Protein AF-A0A397EKP1-F1 (afdb_monomer_lite)

InterPro domains:
  IPR003864 CSC1/OSCA1-like, 7TM region [PF02714] (8-104)
  IPR045122 Calcium permeable stress-gated cation channel 1-like [PTHR13018] (11-151)

Structure (mmCIF, N/CA/C/O backbone):
data_AF-A0A397EKP1-F1
#
_entry.id   AF-A0A397EKP1-F1
#
loop_
_atom_site.group_PDB
_atom_site.id
_atom_site.type_symbol
_atom_site.label_atom_id
_atom_site.label_alt_id
_atom_site.label_comp_id
_atom_site.label_asym_id
_atom_site.label_entity_id
_atom_site.label_seq_id
_atom_site.pdbx_PDB_ins_code
_atom_site.Cartn_x
_atom_site.Cartn_y
_atom_site.Cartn_z
_atom_site.occupancy
_atom_site.B_iso_or_equiv
_atom_site.auth_seq_id
_atom_site.auth_comp_id
_atom_site.auth_asym_id
_atom_site.auth_atom_id
_atom_site.pdbx_PDB_model_num
ATOM 1 N N . MET A 1 1 ? 12.663 14.439 -19.916 1.00 59.72 1 MET A N 1
ATOM 2 C CA . MET A 1 1 ? 12.665 13.470 -21.036 1.00 59.72 1 MET A CA 1
ATOM 3 C C . MET A 1 1 ? 13.196 14.115 -22.313 1.00 59.72 1 MET A C 1
ATOM 5 O O . MET A 1 1 ? 14.220 13.660 -22.798 1.00 59.72 1 MET A O 1
ATOM 9 N N . TRP A 1 2 ? 12.625 15.241 -22.760 1.00 68.38 2 TRP A N 1
ATOM 10 C CA . TRP A 1 2 ? 13.075 16.014 -23.934 1.00 68.38 2 TRP A CA 1
ATOM 11 C C . TRP A 1 2 ? 14.585 16.297 -24.005 1.00 68.38 2 TRP A C 1
ATOM 13 O O . TRP A 1 2 ? 15.193 16.055 -25.036 1.00 68.38 2 TRP A O 1
ATOM 23 N N . TRP A 1 3 ? 15.213 16.677 -22.888 1.00 77.50 3 TRP A N 1
ATOM 24 C CA . TRP A 1 3 ? 16.662 16.924 -22.817 1.00 77.50 3 TRP A CA 1
ATOM 25 C C . TRP A 1 3 ? 17.554 15.718 -23.172 1.00 77.50 3 TRP A C 1
ATOM 27 O O . TRP A 1 3 ? 18.652 15.894 -23.693 1.00 77.50 3 TRP A O 1
ATOM 37 N N . LYS A 1 4 ? 17.112 14.488 -22.870 1.00 77.88 4 LYS A N 1
ATOM 38 C CA . LYS A 1 4 ? 17.871 13.272 -23.210 1.00 77.88 4 LYS A CA 1
ATOM 39 C C . LYS A 1 4 ? 17.730 12.934 -24.692 1.00 77.88 4 LYS A C 1
ATOM 41 O O . LYS A 1 4 ? 18.713 12.573 -25.321 1.00 77.88 4 LYS A O 1
ATOM 46 N N . VAL A 1 5 ? 16.529 13.117 -25.241 1.00 77.25 5 VAL A N 1
ATOM 47 C CA . VAL A 1 5 ? 16.224 12.852 -26.654 1.00 77.25 5 VAL A CA 1
ATOM 48 C C . VAL A 1 5 ? 17.000 13.798 -27.568 1.00 77.25 5 VAL A C 1
ATOM 50 O O . VAL A 1 5 ? 17.584 13.357 -28.546 1.00 77.25 5 VAL A O 1
ATOM 53 N N . THR A 1 6 ? 17.092 15.083 -27.218 1.00 82.25 6 THR A N 1
ATOM 54 C CA . THR A 1 6 ? 17.836 16.077 -28.014 1.00 82.25 6 THR A CA 1
ATOM 55 C C . THR A 1 6 ? 19.351 15.875 -28.001 1.00 82.25 6 THR A C 1
ATOM 57 O O . THR A 1 6 ? 20.048 16.474 -28.811 1.00 82.25 6 THR A O 1
ATOM 60 N N . ARG A 1 7 ? 19.876 15.084 -27.059 1.00 84.81 7 ARG A N 1
ATOM 61 C CA . ARG A 1 7 ? 21.312 14.808 -26.910 1.00 84.81 7 ARG A CA 1
ATOM 62 C C . ARG A 1 7 ? 21.726 13.434 -27.434 1.00 84.81 7 ARG A C 1
ATOM 64 O O . ARG A 1 7 ? 22.921 13.155 -27.441 1.00 84.81 7 ARG A O 1
ATOM 71 N N . ALA A 1 8 ? 20.774 12.596 -27.835 1.00 80.31 8 ALA A N 1
ATOM 72 C CA . ALA A 1 8 ? 21.062 11.286 -28.396 1.00 80.31 8 ALA A CA 1
ATOM 73 C C . ALA A 1 8 ? 21.603 11.450 -29.822 1.00 80.31 8 ALA A C 1
ATOM 75 O O . ALA A 1 8 ? 20.915 11.983 -30.690 1.00 80.31 8 ALA A O 1
ATOM 76 N N . MET A 1 9 ? 22.841 11.010 -30.049 1.00 77.12 9 MET A N 1
ATOM 77 C CA . MET A 1 9 ? 23.501 11.065 -31.360 1.00 77.12 9 MET A CA 1
ATOM 78 C C . MET A 1 9 ? 23.456 9.702 -32.055 1.00 77.12 9 MET A C 1
ATOM 80 O O . MET A 1 9 ? 23.475 9.622 -33.281 1.00 77.12 9 MET A O 1
ATOM 84 N N . THR A 1 10 ? 23.386 8.620 -31.274 1.00 85.88 10 THR A N 1
ATOM 85 C CA . THR A 1 10 ? 23.331 7.248 -31.786 1.00 85.88 10 THR A CA 1
ATOM 86 C C . THR A 1 10 ? 21.921 6.653 -31.679 1.00 85.88 10 THR A C 1
ATOM 88 O O . THR A 1 10 ? 21.173 6.991 -30.756 1.00 85.88 10 THR A O 1
ATOM 91 N N . PRO A 1 11 ? 21.541 5.720 -32.575 1.00 80.38 11 PRO A N 1
ATOM 92 C CA . PRO A 1 11 ? 20.239 5.053 -32.503 1.00 80.38 11 PRO A CA 1
ATOM 93 C C . PRO A 1 11 ? 20.035 4.289 -31.182 1.00 80.38 11 PRO A C 1
ATOM 95 O O . PRO A 1 11 ? 18.921 4.237 -30.672 1.00 80.38 11 PRO A O 1
ATOM 98 N N . ALA A 1 12 ? 21.109 3.774 -30.572 1.00 79.38 12 ALA A N 1
ATOM 99 C CA . ALA A 1 12 ? 21.051 3.112 -29.267 1.00 79.38 12 ALA A CA 1
ATOM 100 C C . ALA A 1 12 ? 20.773 4.087 -28.103 1.00 79.38 12 ALA A C 1
ATOM 102 O O . ALA A 1 12 ? 20.028 3.755 -27.183 1.00 79.38 12 ALA A O 1
ATOM 103 N N . GLU A 1 13 ? 21.340 5.297 -28.137 1.00 78.75 13 GLU A N 1
ATOM 104 C CA . GLU A 1 13 ? 21.056 6.340 -27.140 1.00 78.75 13 GLU A CA 1
ATOM 105 C C . GLU A 1 13 ? 19.635 6.889 -27.270 1.00 78.75 13 GLU A C 1
ATOM 107 O O . GLU A 1 13 ? 19.020 7.245 -26.264 1.00 78.75 13 GLU A O 1
ATOM 112 N N . TYR A 1 14 ? 19.105 6.954 -28.495 1.00 82.56 14 TYR A N 1
ATOM 113 C CA . TYR A 1 14 ? 17.723 7.360 -28.730 1.00 82.56 14 TYR A CA 1
ATOM 114 C C . TYR A 1 14 ? 16.754 6.349 -28.109 1.00 82.56 14 TYR A C 1
ATOM 116 O O . TYR A 1 14 ? 15.867 6.741 -27.350 1.00 82.56 14 TYR A O 1
ATOM 124 N N . ASP A 1 15 ? 16.981 5.053 -28.336 1.00 80.69 15 ASP A N 1
ATOM 125 C CA . ASP A 1 15 ? 16.186 3.985 -27.723 1.00 80.69 15 ASP A CA 1
ATOM 126 C C . ASP A 1 15 ? 16.234 4.026 -26.187 1.00 80.69 15 ASP A C 1
ATOM 128 O O . ASP A 1 15 ? 15.197 3.879 -25.535 1.00 80.69 15 ASP A O 1
ATOM 132 N N . ASP A 1 16 ? 17.396 4.297 -25.580 1.00 78.56 16 ASP A N 1
ATOM 133 C CA . ASP A 1 16 ? 17.499 4.446 -24.120 1.00 78.56 16 ASP A CA 1
ATOM 134 C C . ASP A 1 16 ? 16.817 5.728 -23.603 1.00 78.56 16 ASP A C 1
ATOM 136 O O . ASP A 1 16 ? 16.213 5.734 -22.528 1.00 78.56 16 ASP A O 1
ATOM 140 N N . ALA A 1 17 ? 16.838 6.814 -24.381 1.00 77.31 17 ALA A N 1
ATOM 141 C CA . ALA A 1 17 ? 16.165 8.066 -24.038 1.00 77.31 17 ALA A CA 1
ATOM 142 C C . ALA A 1 17 ? 14.629 7.973 -24.124 1.00 77.31 17 ALA A C 1
ATOM 144 O O . ALA A 1 17 ? 13.933 8.649 -23.357 1.00 77.31 17 ALA A O 1
ATOM 145 N N . VAL A 1 18 ? 14.107 7.151 -25.041 1.00 80.31 18 VAL A N 1
ATOM 146 C CA . VAL A 1 18 ? 12.668 6.882 -25.217 1.00 80.31 18 VAL A CA 1
ATOM 147 C C . VAL A 1 18 ? 12.172 5.808 -24.243 1.00 80.31 18 VAL A C 1
ATOM 149 O O . VAL A 1 18 ? 10.978 5.750 -23.932 1.00 80.31 18 VAL A O 1
ATOM 152 N N . ARG A 1 19 ? 13.079 4.990 -23.698 1.00 75.00 19 ARG A N 1
ATOM 153 C CA . ARG A 1 19 ? 12.736 3.922 -22.765 1.00 75.00 19 ARG A CA 1
ATOM 154 C C . ARG A 1 19 ? 11.999 4.467 -21.527 1.00 75.00 19 ARG A C 1
ATOM 156 O O . ARG A 1 19 ? 12.486 5.375 -20.847 1.00 75.00 19 ARG A O 1
ATOM 163 N N . PRO A 1 20 ? 10.828 3.904 -21.181 1.00 70.81 20 PRO A N 1
ATOM 164 C CA . PRO A 1 20 ? 10.066 4.345 -20.020 1.00 70.81 20 PRO A CA 1
ATOM 165 C C . PRO A 1 20 ? 10.794 4.029 -18.707 1.00 70.81 20 PRO A C 1
ATOM 167 O O . PRO A 1 20 ? 11.485 3.017 -18.581 1.00 70.81 20 PRO A O 1
ATOM 170 N N . TRP A 1 21 ? 10.604 4.893 -17.703 1.00 66.38 21 TRP A N 1
ATOM 171 C CA . TRP A 1 21 ? 11.240 4.773 -16.388 1.00 66.38 21 TRP A CA 1
ATOM 172 C C . TRP A 1 21 ? 10.920 3.434 -15.705 1.00 66.38 21 TRP A C 1
ATOM 174 O O . TRP A 1 21 ? 9.775 2.962 -15.705 1.00 66.38 21 TRP A O 1
ATOM 184 N N . ASN A 1 22 ? 11.932 2.830 -15.076 1.00 66.25 22 ASN A N 1
ATOM 185 C CA . ASN A 1 22 ? 11.781 1.556 -14.375 1.00 66.25 22 ASN A CA 1
ATOM 186 C C . ASN A 1 22 ? 10.746 1.683 -13.241 1.00 66.25 22 ASN A C 1
ATOM 188 O O . ASN A 1 22 ? 10.770 2.623 -12.450 1.00 66.25 22 ASN A O 1
ATOM 192 N N . PHE A 1 23 ? 9.782 0.757 -13.188 1.00 66.19 23 PHE A N 1
ATOM 193 C CA . PHE A 1 23 ? 8.763 0.736 -12.134 1.00 66.19 23 PHE A CA 1
ATOM 194 C C . PHE A 1 23 ? 9.403 0.239 -10.836 1.00 66.19 23 PHE A C 1
ATOM 196 O O . PHE A 1 23 ? 9.730 -0.942 -10.714 1.00 66.19 23 PHE A O 1
ATOM 203 N N . TYR A 1 24 ? 9.584 1.136 -9.871 1.00 71.38 24 TYR A N 1
ATOM 204 C CA . TYR A 1 24 ? 10.024 0.771 -8.531 1.00 71.38 24 TYR A CA 1
ATOM 205 C C . TYR A 1 24 ? 8.807 0.291 -7.737 1.00 71.38 24 TYR A C 1
ATOM 207 O O . TYR A 1 24 ? 8.091 1.069 -7.107 1.00 71.38 24 TYR A O 1
ATOM 215 N N . THR A 1 25 ? 8.566 -1.021 -7.788 1.00 68.56 25 THR A N 1
ATOM 216 C CA . THR A 1 25 ? 7.423 -1.676 -7.129 1.00 68.56 25 THR A CA 1
ATOM 217 C C . THR A 1 25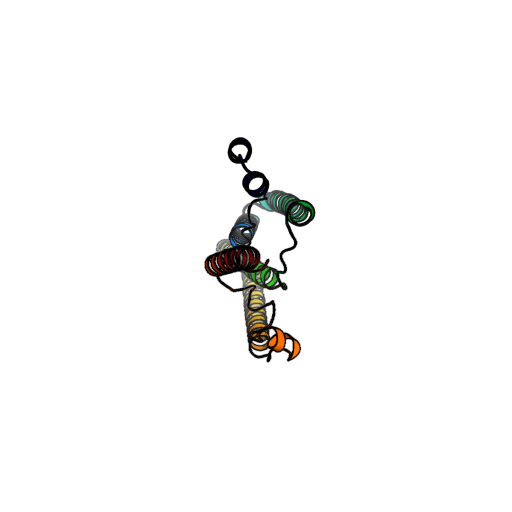 ? 7.343 -1.354 -5.641 1.00 68.56 25 THR A C 1
ATOM 219 O O . THR A 1 25 ? 6.251 -1.112 -5.130 1.00 68.56 25 THR A O 1
ATOM 222 N N . GLY A 1 26 ? 8.488 -1.303 -4.957 1.00 71.19 26 GLY A N 1
ATOM 223 C CA . GLY A 1 26 ? 8.557 -0.998 -3.530 1.00 71.19 26 GLY A CA 1
ATOM 224 C C . GLY A 1 26 ? 8.101 0.422 -3.199 1.00 71.19 26 GLY A C 1
ATOM 225 O O . GLY A 1 26 ? 7.266 0.601 -2.317 1.00 71.19 26 GLY A O 1
ATOM 226 N N . THR A 1 27 ? 8.589 1.430 -3.926 1.00 77.25 27 THR A N 1
ATOM 227 C CA . THR A 1 27 ? 8.281 2.836 -3.619 1.00 77.25 27 THR A CA 1
ATOM 228 C C . THR A 1 27 ? 6.830 3.182 -3.935 1.00 77.25 27 THR A C 1
ATOM 230 O O . THR A 1 27 ? 6.186 3.865 -3.145 1.00 77.25 27 THR A O 1
ATOM 233 N N . GLN A 1 28 ? 6.289 2.689 -5.055 1.00 77.19 28 GLN A N 1
ATOM 234 C CA . GLN A 1 28 ? 4.894 2.960 -5.420 1.00 77.19 28 GLN A CA 1
ATOM 235 C C . GLN A 1 28 ? 3.911 2.235 -4.501 1.00 77.19 28 GLN A C 1
ATOM 237 O O . GLN A 1 28 ? 2.943 2.849 -4.059 1.00 77.19 28 GLN A O 1
ATOM 242 N N . SER A 1 29 ? 4.196 0.982 -4.130 1.00 76.38 29 SER A N 1
ATOM 243 C CA . SER A 1 29 ? 3.365 0.264 -3.154 1.00 76.38 29 SER A CA 1
ATOM 244 C C . SER A 1 29 ? 3.395 0.967 -1.794 1.00 76.38 29 SER A C 1
ATOM 246 O O . SER A 1 29 ? 2.344 1.192 -1.204 1.00 76.38 29 SER A O 1
ATOM 248 N N . ALA A 1 30 ? 4.577 1.378 -1.316 1.00 82.25 30 ALA A N 1
ATOM 249 C CA . ALA A 1 30 ? 4.713 2.085 -0.042 1.00 82.25 30 ALA A CA 1
ATOM 250 C C . ALA A 1 30 ? 3.920 3.402 -0.011 1.00 82.25 30 ALA A C 1
ATOM 252 O O . ALA A 1 30 ? 3.276 3.698 0.993 1.00 82.25 30 ALA A O 1
ATOM 253 N N . LEU A 1 31 ? 3.923 4.159 -1.113 1.00 84.94 31 LEU A N 1
ATOM 254 C CA . LEU A 1 31 ? 3.151 5.397 -1.239 1.00 84.94 31 LEU A CA 1
ATOM 255 C C . LEU A 1 31 ? 1.639 5.123 -1.218 1.00 84.94 31 LEU A C 1
ATOM 257 O O . LEU A 1 31 ? 0.898 5.791 -0.505 1.00 84.94 31 LEU A O 1
ATOM 261 N N . GLN A 1 32 ? 1.163 4.105 -1.935 1.00 84.94 32 GLN A N 1
ATOM 262 C CA . GLN A 1 32 ? -0.257 3.732 -1.905 1.00 84.94 32 GLN A CA 1
ATOM 263 C C . GLN A 1 32 ? -0.710 3.306 -0.501 1.00 84.94 32 GLN A C 1
ATOM 265 O O . GLN A 1 32 ? -1.786 3.695 -0.048 1.00 84.94 32 GLN A O 1
ATOM 270 N N . ILE A 1 33 ? 0.125 2.541 0.206 1.00 84.94 33 ILE A N 1
ATOM 271 C CA . ILE A 1 33 ? -0.162 2.084 1.570 1.00 84.94 33 ILE A CA 1
ATOM 272 C C . ILE A 1 33 ? -0.150 3.259 2.550 1.00 84.94 33 ILE A C 1
ATOM 274 O O . ILE A 1 33 ? -1.022 3.325 3.412 1.00 84.94 33 ILE A O 1
ATOM 278 N N . SER A 1 34 ? 0.784 4.206 2.425 1.00 86.38 34 SER A N 1
ATOM 279 C CA . SER A 1 34 ? 0.821 5.371 3.316 1.00 86.38 34 SER A CA 1
ATOM 280 C C . SER A 1 34 ? -0.420 6.250 3.151 1.00 86.38 34 SER A C 1
ATOM 282 O O . SER A 1 34 ? -1.021 6.646 4.149 1.00 86.38 34 SER A O 1
ATOM 284 N N . VAL A 1 35 ? -0.871 6.482 1.914 1.00 88.56 35 VAL A N 1
ATOM 285 C CA . VAL A 1 35 ? -2.116 7.215 1.645 1.00 88.56 35 VAL A CA 1
ATOM 286 C C . VAL A 1 35 ? -3.326 6.468 2.211 1.00 88.56 35 VAL A C 1
ATOM 288 O O . VAL A 1 35 ? -4.176 7.085 2.852 1.00 88.56 35 VAL A O 1
ATOM 291 N N . LEU A 1 36 ? -3.385 5.143 2.044 1.00 87.38 36 LEU A N 1
ATOM 292 C CA . LEU A 1 36 ? -4.441 4.312 2.626 1.00 87.38 36 LEU A CA 1
ATOM 293 C C . LEU A 1 36 ? -4.491 4.449 4.156 1.00 87.38 36 LEU A C 1
ATOM 295 O O . LEU A 1 36 ? -5.568 4.665 4.706 1.00 87.38 36 LEU A O 1
ATOM 299 N N . VAL A 1 37 ? -3.339 4.378 4.836 1.00 87.25 37 VAL A N 1
ATOM 300 C CA . VAL A 1 37 ? -3.243 4.560 6.296 1.00 87.25 37 VAL A CA 1
ATOM 301 C C . VAL A 1 37 ? -3.790 5.921 6.712 1.00 87.25 37 VAL A C 1
ATOM 303 O O . VAL A 1 37 ? -4.580 5.990 7.648 1.00 87.25 37 VAL A O 1
ATOM 306 N N . VAL A 1 38 ? -3.412 6.995 6.013 1.00 88.12 38 VAL A N 1
ATOM 307 C CA . VAL A 1 38 ? -3.870 8.358 6.323 1.00 88.12 38 VAL A CA 1
ATOM 308 C C . VAL A 1 38 ? -5.387 8.480 6.158 1.00 88.12 38 VAL A C 1
ATOM 310 O O . VAL A 1 38 ? -6.059 8.922 7.089 1.00 88.12 38 VAL A O 1
ATOM 313 N N . ILE A 1 39 ? -5.946 8.049 5.020 1.00 90.12 39 ILE A N 1
ATOM 314 C CA . ILE A 1 39 ? -7.398 8.112 4.759 1.00 90.12 39 ILE A CA 1
ATOM 315 C C . ILE A 1 39 ? -8.165 7.392 5.865 1.00 90.12 39 ILE A C 1
ATOM 317 O O . ILE A 1 39 ? -9.137 7.911 6.411 1.00 90.12 39 ILE A O 1
ATOM 321 N N . VAL A 1 40 ? -7.711 6.189 6.200 1.00 84.81 40 VAL A N 1
ATOM 322 C CA . VAL A 1 40 ? -8.400 5.314 7.135 1.00 84.81 40 VAL A CA 1
ATOM 323 C C . VAL A 1 40 ? -8.245 5.815 8.582 1.00 84.81 40 VAL A C 1
ATOM 325 O O . VAL A 1 40 ? -9.229 5.847 9.316 1.00 84.81 40 VAL A O 1
ATOM 328 N N . ALA A 1 41 ? -7.065 6.291 8.990 1.00 85.06 41 ALA A N 1
ATOM 329 C CA . ALA A 1 41 ? -6.833 6.835 10.332 1.00 85.06 41 ALA A CA 1
ATOM 330 C C . ALA A 1 41 ? -7.666 8.096 10.615 1.00 85.06 41 ALA A C 1
ATOM 332 O O . ALA A 1 41 ? -8.231 8.230 11.699 1.00 85.06 41 ALA A O 1
ATOM 333 N N . PHE A 1 42 ? -7.782 9.004 9.641 1.00 84.75 42 PHE A N 1
ATOM 334 C CA . PHE A 1 42 ? -8.563 10.236 9.801 1.00 84.75 42 PHE A CA 1
ATOM 335 C C . PHE A 1 42 ? -10.062 10.057 9.529 1.00 84.75 42 PHE A C 1
ATOM 337 O O . PHE A 1 42 ? -10.853 10.928 9.895 1.00 84.75 42 PHE A O 1
ATOM 344 N N . SER A 1 43 ? -10.476 8.925 8.955 1.00 86.56 43 SER A N 1
ATOM 345 C CA . SER A 1 43 ? -11.880 8.633 8.650 1.00 86.56 43 SER A CA 1
ATOM 346 C C . SER A 1 43 ? -12.801 8.670 9.871 1.00 86.56 43 SER A C 1
ATOM 348 O O . SER A 1 43 ? -13.981 8.977 9.710 1.00 86.56 43 SER A O 1
ATOM 350 N N . THR A 1 44 ? -12.315 8.324 11.065 1.00 79.81 44 THR A N 1
ATOM 351 C CA . THR A 1 44 ? -13.135 8.318 12.291 1.00 79.81 44 THR A CA 1
ATOM 352 C C . THR A 1 44 ? -13.415 9.724 12.810 1.00 79.81 44 THR A C 1
ATOM 354 O O . THR A 1 44 ? -14.460 9.957 13.411 1.00 79.81 44 THR A O 1
ATOM 357 N N . VAL A 1 45 ? -12.496 10.662 12.567 1.00 82.44 45 VAL A N 1
ATOM 358 C CA . VAL A 1 45 ? -12.596 12.054 13.021 1.00 82.44 45 VAL A CA 1
ATOM 359 C C . VAL A 1 45 ? -13.334 12.907 11.990 1.00 82.44 45 VAL A C 1
ATOM 361 O O . VAL A 1 45 ? -14.168 13.732 12.355 1.00 82.44 45 VAL A O 1
ATOM 364 N N . VAL A 1 46 ? -13.049 12.701 10.700 1.00 86.94 46 VAL A N 1
ATOM 365 C CA . VAL A 1 46 ? -13.630 13.467 9.591 1.00 86.94 46 VAL A CA 1
ATOM 366 C C . VAL A 1 46 ? -14.158 12.498 8.528 1.00 86.94 46 VAL A C 1
ATOM 368 O O . VAL A 1 46 ? -13.409 12.102 7.635 1.00 86.94 46 VAL A O 1
ATOM 371 N N . PRO A 1 47 ? -15.452 12.131 8.546 1.00 85.06 47 PRO A N 1
ATOM 372 C CA . PRO A 1 47 ? -16.002 11.129 7.625 1.00 85.06 47 PRO A CA 1
ATOM 373 C C . PRO A 1 47 ? -15.990 11.583 6.157 1.00 85.06 47 PRO A C 1
ATOM 375 O O . PRO A 1 47 ? -16.068 10.760 5.249 1.00 85.06 47 PRO A O 1
ATOM 378 N N . VAL A 1 48 ? -15.841 12.887 5.904 1.00 90.44 48 VAL A N 1
ATOM 379 C CA . VAL A 1 48 ? -15.748 13.457 4.553 1.00 90.44 48 VAL A CA 1
ATOM 380 C C . VAL A 1 48 ? -14.465 13.022 3.834 1.00 90.44 48 VAL A C 1
ATOM 382 O O . VAL A 1 48 ? -14.460 12.952 2.612 1.00 90.44 48 VAL A O 1
ATOM 385 N N . ILE A 1 49 ? -13.390 12.656 4.545 1.00 91.38 49 ILE A N 1
ATOM 386 C CA . ILE A 1 49 ? -12.132 12.239 3.901 1.00 91.38 49 ILE A CA 1
ATOM 387 C C . ILE A 1 49 ? -12.261 10.910 3.138 1.00 91.38 49 ILE A C 1
ATOM 389 O O . ILE A 1 49 ? -11.510 10.674 2.194 1.00 91.38 49 ILE A O 1
ATOM 393 N N . LEU A 1 50 ? -13.226 10.058 3.503 1.00 88.06 50 LEU A N 1
ATOM 394 C CA . LEU A 1 50 ? -13.437 8.744 2.890 1.00 88.06 50 LEU A CA 1
ATOM 395 C C . LEU A 1 50 ? -13.788 8.814 1.398 1.00 88.06 50 LEU A C 1
ATOM 397 O O . LEU A 1 50 ? -13.070 8.199 0.611 1.00 88.06 50 LEU A O 1
ATOM 401 N N . PRO A 1 51 ? -14.842 9.539 0.968 1.00 90.00 51 PRO A N 1
ATOM 402 C CA . PRO A 1 51 ? -15.178 9.630 -0.450 1.00 90.00 51 PRO A CA 1
ATOM 403 C C . PRO A 1 51 ? -14.061 10.284 -1.274 1.00 90.00 51 PRO A C 1
ATOM 405 O O . PRO A 1 51 ? -13.766 9.810 -2.369 1.00 90.00 51 PRO A O 1
ATOM 408 N N . PHE A 1 52 ? -13.379 11.305 -0.740 1.00 91.62 52 PHE A N 1
ATOM 409 C CA . PHE A 1 52 ? -12.238 11.929 -1.423 1.00 91.62 52 PHE A CA 1
ATOM 410 C C . PHE A 1 52 ? -11.038 10.980 -1.540 1.00 91.62 52 PHE A C 1
ATOM 412 O O . PHE A 1 52 ? -10.423 10.881 -2.602 1.00 91.62 52 PHE A O 1
ATOM 419 N N . GLY A 1 53 ? -10.728 10.238 -0.477 1.00 89.38 53 GLY A N 1
ATOM 420 C CA . GLY A 1 53 ? -9.666 9.238 -0.472 1.00 89.38 53 GLY A CA 1
ATOM 421 C C . GLY A 1 53 ? -9.955 8.060 -1.405 1.00 89.38 53 GLY A C 1
ATOM 422 O O . GLY A 1 53 ? -9.081 7.633 -2.158 1.00 89.38 53 GLY A O 1
ATOM 423 N N . ALA A 1 54 ? -11.195 7.566 -1.416 1.00 88.44 54 ALA A N 1
ATOM 424 C CA . ALA A 1 54 ? -11.637 6.514 -2.328 1.00 88.44 54 ALA A CA 1
ATOM 425 C C . ALA A 1 54 ? -11.563 6.972 -3.790 1.00 88.44 54 ALA A C 1
ATOM 427 O O . ALA A 1 54 ? -11.082 6.230 -4.648 1.00 88.44 54 ALA A O 1
ATOM 428 N N . PHE A 1 55 ? -11.967 8.214 -4.067 1.00 93.44 55 PHE A N 1
ATOM 429 C CA . PHE A 1 55 ? -11.819 8.808 -5.389 1.00 93.44 55 PHE A CA 1
ATOM 430 C C . PHE A 1 55 ? -10.345 8.869 -5.813 1.00 93.44 55 PHE A C 1
ATOM 432 O O . PHE A 1 55 ? -10.009 8.397 -6.900 1.00 93.44 55 PHE A O 1
ATOM 439 N N . TYR A 1 56 ? -9.448 9.338 -4.940 1.00 91.44 56 TYR A N 1
ATOM 440 C CA . TYR A 1 56 ? -8.007 9.356 -5.211 1.00 91.44 56 TYR A CA 1
ATOM 441 C C . TYR A 1 56 ? -7.460 7.961 -5.556 1.00 91.44 56 TYR A C 1
ATOM 443 O O . TYR A 1 56 ? -6.797 7.789 -6.581 1.00 91.44 56 TYR A O 1
ATOM 451 N N . LEU A 1 57 ? -7.788 6.945 -4.750 1.00 88.19 57 LEU A N 1
ATOM 452 C CA . LEU A 1 57 ? -7.355 5.567 -4.996 1.00 88.19 57 LEU A CA 1
ATOM 453 C C . LEU A 1 57 ? -7.936 4.996 -6.297 1.00 88.19 57 LEU A C 1
ATOM 455 O O . LEU A 1 57 ? -7.250 4.243 -6.986 1.00 88.19 57 LEU A O 1
ATOM 459 N N . SER A 1 58 ? -9.163 5.374 -6.669 1.00 89.38 58 SER A N 1
ATOM 460 C CA . SER A 1 58 ? -9.784 4.936 -7.925 1.00 89.38 58 SER A CA 1
ATOM 461 C C . SER A 1 58 ? -9.054 5.488 -9.152 1.00 89.38 58 SER A C 1
ATOM 463 O O . SER A 1 58 ? -8.727 4.734 -10.070 1.00 89.38 58 SER A O 1
ATOM 465 N N . VAL A 1 59 ? -8.712 6.781 -9.140 1.00 92.31 59 VAL A N 1
ATOM 466 C CA . VAL A 1 59 ? -7.952 7.424 -10.217 1.00 92.31 59 VAL A CA 1
ATOM 467 C C . VAL A 1 59 ? -6.559 6.809 -10.307 1.00 92.31 59 VAL A C 1
ATOM 469 O O . VAL A 1 59 ? -6.123 6.428 -11.393 1.00 92.31 59 VAL A O 1
ATOM 472 N N . GLN A 1 60 ? -5.893 6.631 -9.165 1.00 89.00 60 GLN A N 1
ATOM 473 C CA . GLN A 1 60 ? -4.578 6.002 -9.099 1.00 89.00 60 GLN A CA 1
ATOM 474 C C . GLN A 1 60 ? -4.604 4.570 -9.655 1.00 89.00 60 GLN A C 1
ATOM 476 O O . GLN A 1 60 ? -3.753 4.211 -10.466 1.00 89.00 60 GLN A O 1
ATOM 481 N N . HIS A 1 61 ? -5.619 3.774 -9.306 1.00 86.62 61 HIS A N 1
ATOM 482 C CA . HIS A 1 61 ? -5.789 2.416 -9.823 1.00 86.62 61 HIS A CA 1
ATOM 483 C C . HIS A 1 61 ? -5.928 2.388 -11.350 1.00 86.62 61 HIS A C 1
ATOM 485 O O . HIS A 1 61 ? -5.332 1.544 -12.024 1.00 86.62 61 HIS A O 1
ATOM 491 N N . VAL A 1 62 ? -6.693 3.327 -11.909 1.00 88.88 62 VAL A N 1
ATOM 492 C CA . VAL A 1 62 ? -6.860 3.460 -13.357 1.00 88.88 62 VAL A CA 1
ATOM 493 C C . VAL A 1 62 ? -5.527 3.819 -14.021 1.00 88.88 62 VAL A C 1
ATOM 495 O O . VAL A 1 62 ? -5.136 3.156 -14.982 1.00 88.88 62 VAL A O 1
ATOM 498 N N . VAL A 1 63 ? -4.793 4.799 -13.484 1.00 88.31 63 VAL A N 1
ATOM 499 C CA . VAL A 1 63 ? -3.464 5.200 -13.984 1.00 88.31 63 VAL A CA 1
ATOM 500 C C . VAL A 1 63 ? -2.479 4.031 -13.948 1.00 88.31 63 VAL A C 1
ATOM 502 O O . VAL A 1 63 ? -1.805 3.768 -14.945 1.00 88.31 63 VAL A O 1
ATOM 505 N N . ASP A 1 64 ? -2.430 3.288 -12.844 1.00 84.06 64 ASP A N 1
ATOM 506 C CA . ASP A 1 64 ? -1.526 2.147 -12.695 1.00 84.06 64 ASP A CA 1
ATOM 507 C C . ASP A 1 64 ? -1.881 1.013 -13.664 1.00 84.06 64 ASP A C 1
ATOM 509 O O . ASP A 1 64 ? -0.995 0.422 -14.287 1.00 84.06 64 ASP A O 1
ATOM 513 N N . LYS A 1 65 ? -3.176 0.756 -13.887 1.00 84.38 65 LYS A N 1
ATOM 514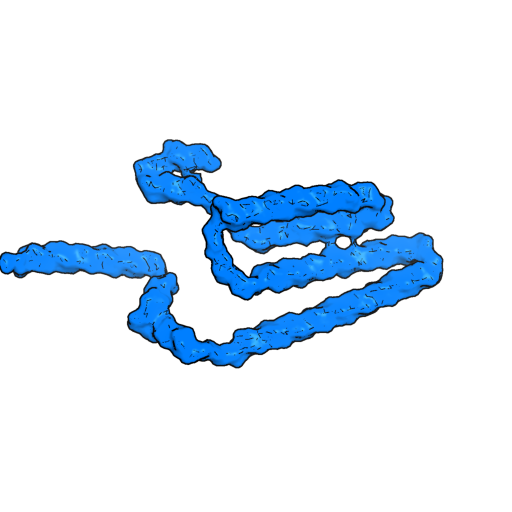 C CA . LYS A 1 65 ? -3.638 -0.208 -14.893 1.00 84.38 65 LYS A CA 1
ATOM 515 C C . LYS A 1 65 ? -3.217 0.204 -16.306 1.00 84.38 65 LYS A C 1
ATOM 517 O O . LYS A 1 65 ? -2.701 -0.629 -17.052 1.00 84.38 65 LYS A O 1
ATOM 522 N N . TYR A 1 66 ? -3.401 1.471 -16.677 1.00 85.62 66 TYR A N 1
ATOM 523 C CA . TYR A 1 66 ? -2.970 1.978 -17.984 1.00 85.62 66 TYR A CA 1
ATOM 524 C C . TYR A 1 66 ? -1.451 1.895 -18.156 1.00 85.62 66 TYR A C 1
ATOM 526 O O . TYR A 1 66 ? -0.974 1.439 -19.198 1.00 85.62 66 TYR A O 1
ATOM 534 N N . ALA A 1 67 ? -0.689 2.265 -17.125 1.00 81.75 67 ALA A N 1
ATOM 535 C CA . ALA A 1 67 ? 0.766 2.195 -17.147 1.00 81.75 67 ALA A CA 1
ATOM 536 C C . ALA A 1 67 ? 1.267 0.757 -17.359 1.00 81.75 67 ALA A C 1
ATOM 538 O O . ALA A 1 67 ? 2.188 0.541 -18.148 1.00 81.75 67 ALA A O 1
ATOM 539 N N . LEU A 1 68 ? 0.648 -0.227 -16.700 1.00 76.69 68 LEU A N 1
ATOM 540 C CA . LEU A 1 68 ? 1.013 -1.639 -16.841 1.00 76.69 68 LEU A CA 1
ATOM 541 C C . LEU A 1 68 ? 0.631 -2.237 -18.202 1.00 76.69 68 LEU A C 1
ATOM 543 O O . LEU A 1 68 ? 1.345 -3.113 -18.683 1.00 76.69 68 LEU A O 1
ATOM 547 N N . LEU A 1 69 ? -0.468 -1.788 -18.820 1.00 80.06 69 LEU A N 1
ATOM 548 C CA . LEU A 1 69 ? -0.951 -2.334 -20.094 1.00 80.06 69 LEU A CA 1
ATOM 549 C C . LEU A 1 69 ? -0.230 -1.766 -21.321 1.00 80.06 69 LEU A C 1
ATOM 551 O O . LEU A 1 69 ? 0.063 -2.524 -22.243 1.00 80.06 69 LEU A O 1
ATOM 555 N N . TYR A 1 70 ? 0.037 -0.457 -21.346 1.00 77.75 70 TYR A N 1
ATOM 556 C CA . TYR A 1 70 ? 0.474 0.232 -22.570 1.00 77.75 70 TYR A CA 1
ATOM 557 C C . TYR A 1 70 ? 1.918 0.727 -22.534 1.00 77.75 70 TYR A C 1
ATOM 559 O O . TYR A 1 70 ? 2.551 0.836 -23.578 1.00 77.75 70 TYR A O 1
ATOM 567 N N . VAL A 1 71 ? 2.452 1.037 -21.351 1.00 73.50 71 VAL A N 1
ATOM 568 C CA . VAL A 1 71 ? 3.768 1.688 -21.235 1.00 73.50 71 VAL A CA 1
ATOM 569 C C . VAL A 1 71 ? 4.871 0.687 -20.887 1.00 73.50 71 VAL A C 1
ATOM 571 O O . VAL A 1 71 ? 6.040 0.950 -21.152 1.00 73.50 71 VAL A O 1
ATOM 574 N N . ARG A 1 72 ? 4.551 -0.454 -20.262 1.00 68.50 72 ARG A N 1
ATOM 575 C CA . ARG A 1 72 ? 5.563 -1.308 -19.622 1.00 68.50 72 ARG A CA 1
ATOM 576 C C . ARG A 1 72 ? 5.723 -2.680 -20.296 1.00 68.50 72 ARG A C 1
ATOM 578 O O . ARG A 1 72 ? 4.731 -3.357 -20.556 1.00 68.50 72 ARG A O 1
ATOM 585 N N . PRO A 1 73 ? 6.967 -3.155 -20.505 1.00 64.62 73 PRO A N 1
ATOM 586 C CA . PRO A 1 73 ? 7.212 -4.535 -20.911 1.00 64.62 73 PRO A CA 1
ATOM 587 C C . PRO A 1 73 ? 6.798 -5.509 -19.796 1.00 64.62 73 PRO A C 1
ATOM 589 O O . PRO A 1 73 ? 6.983 -5.227 -18.610 1.00 64.62 73 PRO A O 1
ATOM 592 N N . LYS A 1 74 ? 6.240 -6.670 -20.172 1.00 58.88 74 LYS A N 1
ATOM 593 C CA . LYS A 1 74 ? 5.740 -7.696 -19.238 1.00 58.88 74 LYS A CA 1
ATOM 594 C C . LYS A 1 74 ? 6.856 -8.177 -18.301 1.00 58.88 74 LYS A C 1
ATOM 596 O O . LYS A 1 74 ? 7.687 -9.000 -18.682 1.00 58.88 74 LYS A O 1
ATOM 601 N N . ILE A 1 75 ? 6.850 -7.706 -17.056 1.00 58.16 75 ILE A N 1
ATOM 602 C CA . ILE A 1 75 ? 7.719 -8.232 -16.000 1.00 58.16 75 ILE A CA 1
ATOM 603 C C . ILE A 1 75 ? 7.187 -9.620 -15.624 1.00 58.16 75 ILE A C 1
ATOM 605 O O . ILE A 1 75 ? 6.061 -9.747 -15.144 1.00 58.16 75 ILE A O 1
ATOM 609 N N . LYS A 1 76 ? 7.987 -10.676 -15.825 1.00 55.41 76 LYS A N 1
ATOM 610 C CA . LYS A 1 76 ? 7.685 -12.040 -15.348 1.00 55.41 76 LYS A CA 1
ATOM 611 C C . LYS A 1 76 ? 7.862 -12.127 -13.824 1.00 55.41 76 LYS A C 1
ATOM 613 O O . LYS A 1 76 ? 8.714 -12.852 -13.323 1.00 55.41 76 LYS A O 1
ATOM 618 N N . GLY A 1 77 ? 7.070 -11.370 -13.070 1.00 54.75 77 GLY A N 1
ATOM 619 C CA . GLY A 1 77 ? 6.944 -11.540 -11.627 1.00 54.75 77 GLY A CA 1
ATOM 620 C C . GLY A 1 77 ? 5.977 -12.687 -11.358 1.00 54.75 77 GLY A C 1
ATOM 621 O O . GLY A 1 77 ? 4.793 -12.556 -11.644 1.00 54.75 77 GLY A O 1
ATOM 622 N N . LYS A 1 78 ? 6.456 -13.818 -10.827 1.00 55.44 78 LYS A N 1
ATOM 623 C CA . LYS A 1 78 ? 5.648 -15.001 -10.453 1.00 55.44 78 LYS A CA 1
ATOM 624 C C . LYS A 1 78 ? 4.699 -14.735 -9.259 1.00 55.44 78 LYS A C 1
ATOM 626 O O . LYS A 1 78 ? 4.699 -15.487 -8.295 1.00 55.44 78 LYS A O 1
ATOM 631 N N . GLY A 1 79 ? 3.954 -13.630 -9.245 1.00 53.91 79 GLY A N 1
ATOM 632 C CA . GLY A 1 79 ? 2.986 -13.300 -8.187 1.00 53.91 79 GLY A CA 1
ATOM 633 C C . GLY A 1 79 ? 3.578 -12.929 -6.818 1.00 53.91 79 GLY A C 1
ATOM 634 O O . GLY A 1 79 ? 2.864 -12.366 -5.996 1.00 53.91 79 GLY A O 1
ATOM 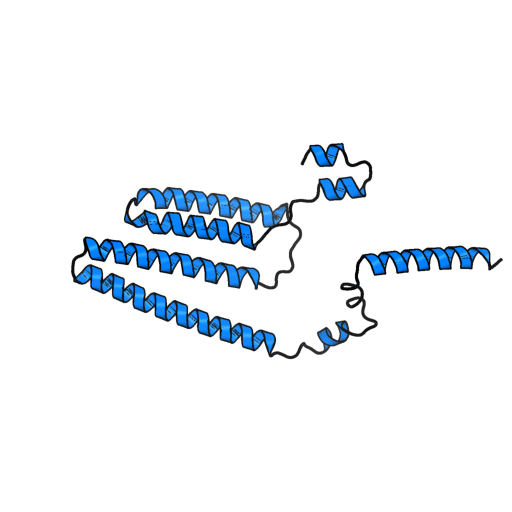635 N N . ALA A 1 80 ? 4.878 -13.140 -6.582 1.00 55.50 80 ALA A N 1
ATOM 636 C CA . ALA A 1 80 ? 5.545 -12.809 -5.317 1.00 55.50 80 ALA A CA 1
ATOM 637 C C . ALA A 1 80 ? 5.386 -11.328 -4.910 1.00 55.50 80 ALA A C 1
ATOM 639 O O . ALA A 1 80 ? 5.260 -11.017 -3.733 1.00 55.50 80 ALA A O 1
ATOM 640 N N . ILE A 1 81 ? 5.308 -10.421 -5.890 1.00 55.53 81 ILE A N 1
ATOM 641 C CA . ILE A 1 81 ? 5.117 -8.978 -5.666 1.00 55.53 81 ILE A CA 1
ATOM 642 C C . ILE A 1 81 ? 3.697 -8.678 -5.143 1.00 55.53 81 ILE A C 1
ATOM 644 O O . ILE A 1 81 ? 3.517 -7.788 -4.313 1.00 55.53 81 ILE A O 1
ATOM 648 N N . ALA A 1 82 ? 2.692 -9.447 -5.575 1.00 56.25 82 ALA A N 1
ATOM 649 C CA . ALA A 1 82 ? 1.313 -9.299 -5.108 1.00 56.25 82 ALA A CA 1
ATOM 650 C C . ALA A 1 82 ? 1.143 -9.805 -3.665 1.00 56.25 82 ALA A C 1
ATOM 652 O O . ALA A 1 82 ? 0.432 -9.183 -2.874 1.00 56.25 82 ALA A O 1
ATOM 653 N N . ALA A 1 83 ? 1.847 -10.880 -3.295 1.00 55.75 83 ALA A N 1
ATOM 654 C CA . ALA A 1 83 ? 1.835 -11.401 -1.928 1.00 55.75 83 ALA A CA 1
ATOM 655 C C . ALA A 1 83 ? 2.368 -10.360 -0.926 1.00 55.75 83 ALA A C 1
ATOM 657 O O . ALA A 1 83 ? 1.709 -10.054 0.065 1.00 55.75 83 ALA A O 1
ATOM 658 N N . THR A 1 84 ? 3.506 -9.720 -1.224 1.00 60.94 84 THR A N 1
ATOM 659 C CA . THR A 1 84 ? 4.085 -8.687 -0.346 1.00 60.94 84 THR A CA 1
ATOM 660 C C . THR A 1 84 ? 3.197 -7.444 -0.223 1.00 60.94 84 THR A C 1
ATOM 662 O O . THR A 1 84 ? 3.066 -6.886 0.865 1.00 60.94 84 THR A O 1
ATOM 665 N N . SER A 1 85 ? 2.546 -7.025 -1.312 1.00 58.56 85 SER A N 1
ATOM 666 C CA . SER A 1 85 ? 1.611 -5.889 -1.297 1.00 58.56 85 SER A CA 1
ATOM 667 C C . SER A 1 85 ? 0.377 -6.168 -0.424 1.00 58.56 85 SER A C 1
ATOM 669 O O . SER A 1 85 ? -0.039 -5.316 0.364 1.00 58.56 85 SER A O 1
ATOM 671 N N . THR A 1 86 ? -0.145 -7.399 -0.472 1.00 63.50 86 THR A N 1
ATOM 672 C CA . THR A 1 86 ? -1.307 -7.815 0.331 1.00 63.50 86 THR A CA 1
ATOM 673 C C . THR A 1 86 ? -1.007 -7.724 1.830 1.00 63.50 86 THR A C 1
ATOM 675 O O . THR A 1 86 ? -1.782 -7.129 2.580 1.00 63.50 86 THR A O 1
ATOM 678 N N . HIS A 1 87 ? 0.160 -8.202 2.266 1.00 61.31 87 HIS A N 1
ATOM 679 C CA . HIS A 1 87 ? 0.589 -8.094 3.664 1.00 61.31 87 HIS A CA 1
ATOM 680 C C . HIS A 1 87 ? 0.667 -6.657 4.172 1.00 61.31 87 HIS A C 1
ATOM 682 O O . HIS A 1 87 ? 0.289 -6.364 5.306 1.00 61.31 87 HIS A O 1
ATOM 688 N N . ALA A 1 88 ? 1.151 -5.748 3.334 1.00 62.16 88 ALA A N 1
ATOM 689 C CA . ALA A 1 88 ? 1.341 -4.370 3.740 1.00 62.16 88 ALA A CA 1
ATOM 690 C C . ALA A 1 88 ? 0.007 -3.594 3.806 1.00 62.16 88 ALA A C 1
ATOM 692 O O . ALA A 1 88 ? -0.152 -2.721 4.657 1.00 62.16 88 ALA A O 1
ATOM 693 N N . SER A 1 89 ? -0.998 -3.982 3.009 1.00 67.75 89 SER A N 1
ATOM 694 C CA . SER A 1 89 ? -2.372 -3.471 3.153 1.00 67.75 89 SER A CA 1
ATOM 695 C C . SER A 1 89 ? -3.057 -3.936 4.449 1.00 67.75 89 SER A C 1
ATOM 697 O O . SER A 1 89 ? -3.776 -3.161 5.077 1.00 67.75 89 SER A O 1
ATOM 699 N N . MET A 1 90 ? -2.773 -5.159 4.919 1.00 69.25 90 MET A N 1
ATOM 700 C CA . MET A 1 90 ? -3.284 -5.654 6.206 1.00 69.25 90 MET A CA 1
ATOM 701 C C . MET A 1 90 ? -2.743 -4.840 7.387 1.00 69.25 90 MET A C 1
ATOM 703 O O . MET A 1 90 ? -3.476 -4.573 8.336 1.00 69.25 90 MET A O 1
ATOM 707 N N . PHE A 1 91 ? -1.486 -4.390 7.320 1.00 72.81 91 PHE A N 1
ATOM 708 C CA . PHE A 1 91 ? -0.891 -3.554 8.366 1.00 72.81 91 PHE A CA 1
ATOM 709 C C . PHE A 1 91 ? -1.614 -2.205 8.519 1.00 72.81 91 PHE A C 1
ATOM 711 O O . PHE A 1 91 ? -1.839 -1.746 9.639 1.00 72.81 91 PHE A O 1
ATOM 718 N N . ALA A 1 92 ? -2.065 -1.609 7.410 1.00 73.94 92 ALA A N 1
ATOM 719 C CA . ALA A 1 92 ? -2.852 -0.378 7.441 1.00 73.94 92 ALA A CA 1
ATOM 720 C C . ALA A 1 92 ? -4.191 -0.545 8.185 1.00 73.94 92 ALA A C 1
ATOM 722 O O . ALA A 1 92 ? -4.606 0.347 8.926 1.00 73.94 92 ALA A O 1
ATOM 723 N N . LEU A 1 93 ? -4.837 -1.707 8.045 1.00 75.75 93 LEU A N 1
ATOM 724 C CA . LEU A 1 93 ? -6.087 -2.029 8.743 1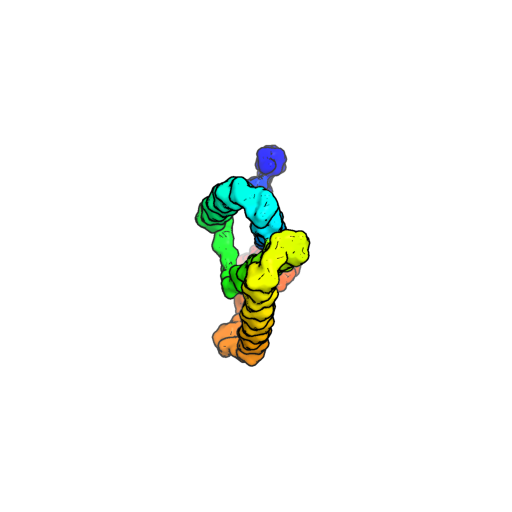.00 75.75 93 LEU A CA 1
ATOM 725 C C . LEU A 1 93 ? -5.890 -2.236 10.251 1.00 75.75 93 LEU A C 1
ATOM 727 O O . LEU A 1 93 ? -6.777 -1.909 11.034 1.00 75.75 93 LEU A O 1
ATOM 731 N N . VAL A 1 94 ? -4.734 -2.742 10.681 1.00 77.12 94 VAL A N 1
ATOM 732 C CA . VAL A 1 94 ? -4.420 -2.862 12.115 1.00 77.12 94 VAL A CA 1
ATOM 733 C C . VAL A 1 94 ? -4.202 -1.483 12.733 1.00 77.12 94 VAL A C 1
ATOM 735 O O . VAL A 1 94 ? -4.760 -1.189 13.789 1.00 77.12 94 VAL A O 1
ATOM 738 N N . ILE A 1 95 ? -3.465 -0.602 12.048 1.00 80.56 95 ILE A N 1
ATOM 739 C CA . ILE A 1 95 ? -3.276 0.788 12.492 1.00 80.56 95 ILE A CA 1
ATOM 740 C C . ILE A 1 95 ? -4.626 1.498 12.646 1.00 80.56 95 ILE A C 1
ATOM 742 O O . ILE A 1 95 ? -4.841 2.199 13.635 1.00 80.56 95 ILE A O 1
ATOM 746 N N . TYR A 1 96 ? -5.555 1.280 11.714 1.00 80.62 96 TYR A N 1
ATOM 747 C CA . TYR A 1 96 ? -6.915 1.806 11.819 1.00 80.62 96 TYR A CA 1
ATOM 748 C C . TYR A 1 96 ? -7.633 1.367 13.089 1.00 80.62 96 TYR A C 1
ATOM 750 O O . TYR A 1 96 ? -8.220 2.188 13.787 1.00 80.62 96 TYR A O 1
ATOM 758 N N . GLN A 1 97 ? -7.592 0.073 13.396 1.00 77.44 97 GLN A N 1
ATOM 759 C CA . GLN A 1 97 ? -8.270 -0.464 14.568 1.00 77.44 97 GLN A CA 1
ATOM 760 C C . GLN A 1 97 ? -7.656 0.068 15.860 1.00 77.44 97 GLN A C 1
ATOM 762 O O . GLN A 1 97 ? -8.397 0.365 16.792 1.00 77.44 97 GLN A O 1
ATOM 767 N N . CYS A 1 98 ? -6.338 0.289 15.894 1.00 75.94 98 CYS A N 1
ATOM 768 C CA . CYS A 1 98 ? -5.682 0.994 16.995 1.00 75.94 98 CYS A CA 1
ATOM 769 C C . CYS A 1 98 ? -6.168 2.448 17.117 1.00 75.94 98 CYS A C 1
ATOM 771 O O . CYS A 1 98 ? -6.479 2.897 18.219 1.00 75.94 98 CYS A O 1
ATOM 773 N N . ALA A 1 99 ? -6.282 3.178 16.001 1.00 79.50 99 ALA A N 1
ATOM 774 C CA . ALA A 1 99 ? -6.784 4.555 15.996 1.00 79.50 99 ALA A CA 1
ATOM 775 C C . ALA A 1 99 ? -8.251 4.638 16.461 1.00 79.50 99 ALA A C 1
ATOM 777 O O . ALA A 1 99 ? -8.608 5.489 17.277 1.00 79.50 99 ALA A O 1
ATOM 778 N N . MET A 1 100 ? -9.095 3.715 15.995 1.00 76.38 100 MET A N 1
ATOM 779 C CA . MET A 1 100 ? -10.499 3.611 16.388 1.00 76.38 100 MET A CA 1
ATOM 780 C C . MET A 1 100 ? -10.638 3.217 17.865 1.00 76.38 100 MET A C 1
ATOM 782 O O . MET A 1 100 ? -11.402 3.848 18.592 1.00 76.38 100 MET A O 1
ATOM 786 N N . ALA A 1 101 ? -9.852 2.248 18.344 1.00 75.31 101 ALA A N 1
ATOM 787 C CA . ALA A 1 101 ? -9.801 1.868 19.756 1.00 75.31 101 ALA A CA 1
ATOM 788 C C . ALA A 1 101 ? -9.385 3.040 20.653 1.00 75.31 101 ALA A C 1
ATOM 790 O O . ALA A 1 101 ? -10.035 3.283 21.668 1.00 75.31 101 ALA A O 1
ATOM 791 N N . GLY A 1 102 ? -8.374 3.816 20.247 1.00 74.25 102 GLY A N 1
ATOM 792 C CA . GLY A 1 102 ? -7.961 5.027 20.958 1.00 74.25 102 GLY A CA 1
ATOM 793 C C . GLY A 1 102 ? -9.086 6.060 21.077 1.00 74.25 102 GLY A C 1
ATOM 794 O O . GLY A 1 102 ? -9.288 6.631 22.146 1.00 74.25 102 GLY A O 1
ATOM 795 N N . PHE A 1 103 ? -9.876 6.255 20.017 1.00 75.19 103 PHE A N 1
ATOM 796 C CA . PHE A 1 103 ? -11.005 7.189 20.029 1.00 75.19 103 PHE A CA 1
ATOM 797 C C . PHE A 1 103 ? -12.152 6.731 20.947 1.00 75.19 103 PHE A C 1
ATOM 799 O O . PHE A 1 103 ? -12.683 7.524 21.729 1.00 75.19 103 PHE A O 1
ATOM 806 N N . PHE A 1 104 ? -12.516 5.445 20.901 1.00 74.25 104 PHE A N 1
ATOM 807 C CA . PHE A 1 104 ? -13.572 4.893 21.757 1.00 74.25 104 PHE A CA 1
ATOM 808 C C . PHE A 1 104 ? -13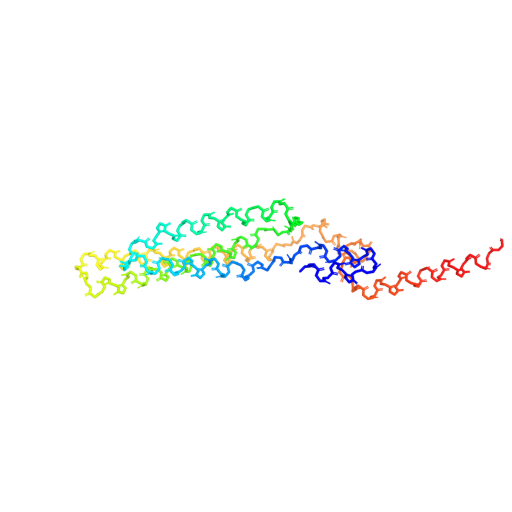.172 4.805 23.230 1.00 74.25 104 PHE A C 1
ATOM 810 O O . PHE A 1 104 ? -14.046 4.894 24.085 1.00 74.25 104 PHE A O 1
ATOM 817 N N . LEU A 1 105 ? -11.882 4.703 23.551 1.00 74.00 105 LEU A N 1
ATOM 818 C CA . LEU A 1 105 ? -11.413 4.749 24.939 1.00 74.00 105 LEU A CA 1
ATOM 819 C C . LEU A 1 105 ? -11.699 6.120 25.586 1.00 74.00 105 LEU A C 1
ATOM 821 O O . LEU A 1 105 ? -11.995 6.192 26.773 1.00 74.00 105 LEU A O 1
ATOM 825 N N . VAL A 1 106 ? -11.685 7.201 24.796 1.00 74.31 106 VAL A N 1
ATOM 826 C CA . VAL A 1 106 ? -11.921 8.574 25.280 1.00 74.31 106 VAL A CA 1
ATOM 827 C C . VAL A 1 106 ? -13.411 8.941 25.345 1.00 74.31 106 VAL A C 1
ATOM 829 O O . VAL A 1 106 ? -13.799 9.747 26.187 1.00 74.31 106 VAL A O 1
ATOM 832 N N . ARG A 1 107 ? -14.259 8.398 24.458 1.00 69.25 107 ARG A N 1
ATOM 833 C CA . ARG A 1 107 ? -15.674 8.819 24.319 1.00 69.25 107 ARG A CA 1
ATOM 834 C C . ARG A 1 107 ? -16.722 7.697 24.377 1.00 69.25 107 ARG A C 1
ATOM 836 O O . ARG A 1 107 ? -17.908 7.983 24.236 1.00 69.25 107 ARG A O 1
ATOM 843 N N . GLY A 1 108 ? -16.320 6.439 24.524 1.00 66.75 108 GLY A N 1
ATOM 844 C CA . GLY A 1 108 ? -17.189 5.282 24.302 1.00 66.75 108 GLY A CA 1
ATOM 845 C C . GLY A 1 108 ? -17.959 4.800 25.530 1.00 66.75 108 GLY A C 1
ATOM 846 O O . GLY A 1 108 ? -17.480 4.830 26.660 1.00 66.75 108 GLY A O 1
ATOM 847 N N . THR A 1 109 ? -19.157 4.271 25.286 1.00 77.00 109 THR A N 1
ATOM 848 C CA . THR A 1 109 ? -19.906 3.459 26.259 1.00 77.00 109 THR A CA 1
ATOM 849 C C . THR A 1 109 ? -19.242 2.082 26.413 1.00 77.00 109 THR A C 1
ATOM 851 O O . THR A 1 109 ? -18.669 1.566 25.453 1.00 77.00 109 THR A O 1
ATOM 854 N N . TRP A 1 110 ? -19.374 1.429 27.574 1.00 75.81 110 TRP A N 1
ATOM 855 C CA . TRP A 1 110 ? -18.764 0.112 27.856 1.00 75.81 110 TRP A CA 1
ATOM 856 C C . TRP A 1 110 ? -19.001 -0.946 26.760 1.00 75.81 110 TRP A C 1
ATOM 858 O O . TRP A 1 110 ? -18.086 -1.684 26.401 1.00 75.81 110 TRP A O 1
ATOM 868 N N . HIS A 1 111 ? -20.196 -0.969 26.161 1.00 79.44 111 HIS A N 1
ATOM 869 C CA . HIS A 1 111 ? -20.545 -1.884 25.068 1.00 79.44 111 HIS A CA 1
ATOM 870 C C . HIS A 1 111 ? -19.796 -1.588 23.756 1.00 79.44 111 HIS A C 1
ATOM 872 O O . HIS A 1 111 ? -19.412 -2.513 23.044 1.00 79.44 111 HIS A O 1
ATOM 878 N N . GLN A 1 112 ? -19.552 -0.311 23.438 1.00 77.88 112 GLN A N 1
ATOM 879 C CA . GLN A 1 112 ? -18.802 0.085 22.239 1.00 77.88 112 GLN A CA 1
ATOM 880 C C . GLN A 1 112 ? -17.318 -0.252 22.385 1.00 77.88 112 GLN A C 1
ATOM 882 O O . GLN A 1 112 ? -16.704 -0.763 21.452 1.00 77.88 112 GLN A O 1
ATOM 887 N N . ILE A 1 113 ? -16.761 -0.031 23.577 1.00 78.50 113 ILE A N 1
ATOM 888 C CA . ILE A 1 113 ? -15.375 -0.388 23.889 1.00 78.50 113 ILE A CA 1
ATOM 889 C C . ILE A 1 113 ? -15.189 -1.908 23.797 1.00 78.50 113 ILE A C 1
ATOM 891 O O . ILE A 1 113 ? -14.261 -2.369 23.135 1.00 78.50 113 ILE A O 1
ATOM 895 N N . ALA A 1 114 ? -16.105 -2.691 24.379 1.00 81.75 114 ALA A N 1
ATOM 896 C CA . ALA A 1 114 ? -16.063 -4.151 24.300 1.00 81.75 114 ALA A CA 1
ATOM 897 C C . ALA A 1 114 ? -16.116 -4.662 22.848 1.00 81.75 114 ALA A C 1
ATOM 899 O O . ALA A 1 114 ? -15.337 -5.541 22.480 1.00 81.75 114 ALA A O 1
ATOM 900 N N . ALA A 1 115 ? -16.975 -4.080 22.002 1.00 82.25 115 ALA A N 1
ATOM 901 C CA . ALA A 1 115 ? -17.075 -4.451 20.590 1.00 82.25 115 ALA A CA 1
ATOM 902 C C . ALA A 1 115 ? -15.786 -4.149 19.803 1.00 82.25 115 ALA A C 1
ATOM 904 O O . ALA A 1 115 ? -15.345 -4.968 18.997 1.00 82.25 115 ALA A O 1
ATOM 905 N N . VAL A 1 116 ? -15.150 -3.000 20.053 1.00 80.69 116 VAL A N 1
ATOM 906 C CA . VAL A 1 116 ? -13.901 -2.619 19.375 1.00 80.69 116 VAL A CA 1
ATOM 907 C C . VAL A 1 116 ? -12.730 -3.488 19.829 1.00 80.69 116 VAL A C 1
ATOM 909 O O . VAL A 1 116 ? -11.946 -3.932 18.992 1.00 80.69 116 VAL A O 1
ATOM 912 N N . ILE A 1 117 ? -12.634 -3.796 21.127 1.00 80.75 117 ILE A N 1
ATOM 913 C CA . ILE A 1 117 ? -11.615 -4.717 21.650 1.00 80.75 117 ILE A CA 1
ATOM 914 C C . ILE A 1 117 ? -11.807 -6.115 21.054 1.00 80.75 117 ILE A C 1
ATOM 916 O O . ILE A 1 117 ? -10.838 -6.717 20.598 1.00 80.75 117 ILE A O 1
ATOM 920 N N . ALA A 1 118 ? -13.044 -6.616 20.988 1.00 85.25 118 ALA A N 1
ATOM 921 C CA . ALA A 1 118 ? -13.334 -7.904 20.362 1.00 85.25 118 ALA A CA 1
ATOM 922 C C . ALA A 1 118 ? -12.917 -7.925 18.881 1.00 85.25 118 ALA A C 1
ATOM 924 O O . ALA A 1 118 ? -12.264 -8.872 18.443 1.00 85.25 118 ALA A O 1
ATOM 925 N N . LEU A 1 119 ? -13.215 -6.862 18.124 1.00 82.50 119 LEU A N 1
ATOM 926 C CA . LEU A 1 119 ? -12.772 -6.725 16.733 1.00 82.50 119 LEU A CA 1
ATOM 927 C C . LEU A 1 119 ? -11.242 -6.705 16.598 1.00 82.50 119 LEU A C 1
ATOM 929 O O . LEU A 1 119 ? -10.724 -7.331 15.676 1.00 82.50 119 LEU A O 1
ATOM 933 N N . LEU A 1 120 ? -10.529 -6.047 17.519 1.00 82.44 120 LEU A N 1
ATOM 934 C CA . LEU A 1 120 ? -9.061 -5.987 17.552 1.00 82.44 120 LEU A CA 1
ATOM 935 C C . LEU A 1 120 ? -8.446 -7.365 17.862 1.00 82.44 120 LEU A C 1
ATOM 937 O O . LEU A 1 120 ? -7.454 -7.780 17.261 1.00 82.44 120 LEU A O 1
ATOM 941 N N . VAL A 1 121 ? -9.059 -8.131 18.764 1.00 84.25 121 VAL A N 1
ATOM 942 C CA . VAL A 1 121 ? -8.624 -9.504 19.058 1.00 84.25 121 VAL A CA 1
ATOM 943 C C . VAL A 1 121 ? -8.858 -10.412 17.848 1.00 84.25 121 VAL A C 1
ATOM 945 O O . VAL A 1 121 ? -7.955 -11.132 17.431 1.00 84.25 121 VAL A O 1
ATOM 948 N N . VAL A 1 122 ? -10.034 -10.351 17.223 1.00 86.56 122 VAL A N 1
ATOM 949 C CA . VAL A 1 122 ? -10.349 -11.190 16.054 1.00 86.56 122 VAL A CA 1
ATOM 950 C C . VAL A 1 122 ? -9.424 -10.880 14.874 1.00 86.56 122 VAL A C 1
ATOM 952 O O . VAL A 1 122 ? -8.912 -11.796 14.228 1.00 86.56 122 VAL A O 1
ATOM 955 N N . SER A 1 123 ? -9.170 -9.602 14.597 1.00 84.31 123 SER A N 1
ATOM 956 C CA . SER A 1 123 ? -8.289 -9.189 13.505 1.00 84.31 123 SER A CA 1
ATOM 957 C C . SER A 1 123 ? -6.823 -9.544 13.756 1.00 84.31 123 SER A C 1
ATOM 959 O O . SER A 1 123 ? -6.147 -9.989 12.830 1.00 84.31 123 SER A O 1
ATOM 961 N N . SER A 1 124 ? -6.332 -9.403 14.992 1.00 80.31 124 SER A N 1
ATOM 962 C CA . SER A 1 124 ? -4.960 -9.774 15.352 1.00 80.31 124 SER A CA 1
ATOM 963 C C . SER A 1 124 ? -4.747 -11.284 15.250 1.00 80.31 124 SER A C 1
ATOM 965 O O . SER A 1 124 ? -3.744 -11.709 14.678 1.00 80.31 124 SER A O 1
ATOM 967 N N . VAL A 1 125 ? -5.717 -12.099 15.682 1.00 88.12 125 VAL A N 1
ATOM 968 C CA . VAL A 1 125 ? -5.698 -13.560 15.487 1.00 88.12 125 VAL A CA 1
ATOM 969 C C . VAL A 1 125 ? -5.707 -13.918 14.001 1.00 88.12 125 VAL A C 1
ATOM 971 O O . VAL A 1 125 ? -4.907 -14.746 13.564 1.00 88.12 125 VAL A O 1
ATOM 974 N N . PHE A 1 126 ? -6.562 -13.275 13.199 1.00 86.31 126 PHE A N 1
ATOM 975 C CA . PHE A 1 126 ? -6.606 -13.504 11.754 1.00 86.31 126 PHE A CA 1
ATOM 976 C C . PHE A 1 126 ? -5.284 -13.127 11.073 1.00 86.31 126 PHE A C 1
ATOM 978 O O . PHE A 1 126 ? -4.782 -13.886 10.246 1.00 86.31 126 PHE A O 1
ATOM 985 N N . MET A 1 127 ? -4.678 -11.998 11.452 1.00 81.62 127 MET A N 1
ATOM 986 C CA . MET A 1 127 ? -3.378 -11.571 10.936 1.00 81.62 127 MET A CA 1
ATOM 987 C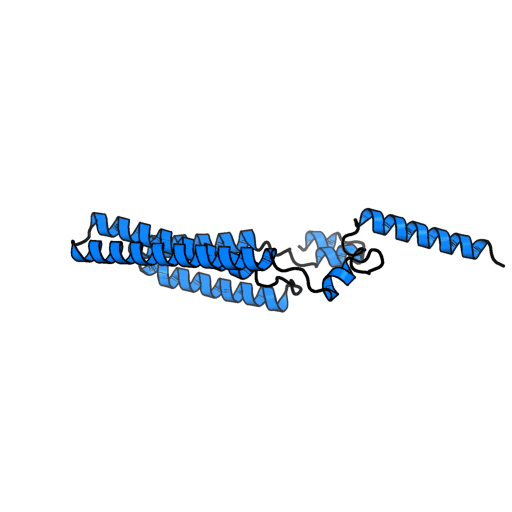 C . MET A 1 127 ? -2.275 -12.569 11.302 1.00 81.62 127 MET A C 1
ATOM 989 O O . MET A 1 127 ? -1.469 -12.928 10.445 1.00 81.62 127 MET A O 1
ATOM 993 N N . LEU A 1 128 ? -2.257 -13.057 12.546 1.00 82.25 128 LEU A N 1
ATOM 994 C CA . LEU A 1 128 ? -1.298 -14.067 12.995 1.00 82.25 128 LEU A CA 1
ATOM 995 C C . LEU A 1 128 ? -1.474 -15.376 12.220 1.00 82.25 128 LEU A C 1
ATOM 997 O O . LEU A 1 128 ? -0.495 -16.004 11.821 1.00 82.25 128 LEU A O 1
ATOM 1001 N N . TRP A 1 129 ? -2.722 -15.767 11.958 1.00 85.88 129 TRP A N 1
ATOM 1002 C CA . TRP A 1 129 ? -3.027 -16.955 11.176 1.00 85.88 129 TRP A CA 1
ATOM 1003 C C . TRP A 1 129 ? -2.557 -16.828 9.725 1.00 85.88 129 TRP A C 1
ATOM 1005 O O . TRP A 1 129 ? -1.890 -17.739 9.233 1.00 85.88 129 TRP A O 1
ATOM 1015 N N . GLN A 1 130 ? -2.833 -15.701 9.061 1.00 80.06 130 GLN A N 1
ATOM 1016 C CA . GLN A 1 130 ? -2.315 -15.415 7.717 1.00 80.06 130 GLN A CA 1
ATOM 1017 C C . GLN A 1 130 ? -0.785 -15.440 7.717 1.00 80.06 130 GLN A C 1
ATOM 1019 O O . GLN A 1 130 ? -0.185 -16.191 6.958 1.00 80.06 130 GLN A O 1
ATOM 1024 N N . TYR A 1 131 ? -0.150 -14.759 8.672 1.00 79.81 131 TYR A N 1
ATOM 1025 C CA . TYR A 1 131 ? 1.304 -14.754 8.824 1.00 79.81 131 TYR A CA 1
ATOM 1026 C C . TYR A 1 131 ? 1.903 -16.165 8.954 1.00 79.81 131 TYR A C 1
ATOM 1028 O O . TYR A 1 131 ? 2.925 -16.473 8.333 1.00 79.81 131 TYR A O 1
ATOM 1036 N N . ILE A 1 132 ? 1.259 -17.051 9.722 1.00 82.00 132 ILE A N 1
ATOM 1037 C CA . ILE A 1 132 ? 1.661 -18.459 9.839 1.00 82.00 132 ILE A CA 1
ATOM 1038 C C . ILE A 1 132 ? 1.452 -19.203 8.513 1.00 82.00 132 ILE A C 1
ATOM 1040 O O . ILE A 1 132 ? 2.339 -19.954 8.095 1.00 82.00 132 ILE A O 1
ATOM 1044 N N . ARG A 1 133 ? 0.314 -19.005 7.829 1.00 78.38 133 ARG A N 1
ATOM 1045 C CA . ARG A 1 133 ? 0.057 -19.624 6.516 1.00 78.38 133 ARG A CA 1
ATOM 1046 C C . ARG A 1 133 ? 1.098 -19.195 5.488 1.00 78.38 133 ARG A C 1
ATOM 1048 O O . ARG A 1 133 ? 1.611 -20.058 4.779 1.00 78.38 133 ARG A O 1
ATOM 1055 N N . ASP A 1 134 ? 1.453 -17.918 5.456 1.00 71.31 134 ASP A N 1
ATOM 1056 C CA . ASP A 1 134 ? 2.398 -17.360 4.491 1.00 71.31 134 ASP A CA 1
ATOM 1057 C C . ASP A 1 134 ? 3.824 -17.848 4.734 1.00 71.31 134 ASP A C 1
ATOM 1059 O O . ASP A 1 134 ? 4.493 -18.285 3.794 1.00 71.31 134 ASP A O 1
ATOM 1063 N N . LYS A 1 135 ? 4.270 -17.922 5.996 1.00 70.44 135 LYS A N 1
ATOM 1064 C CA . LYS A 1 135 ? 5.527 -18.616 6.314 1.00 70.44 135 LYS A CA 1
ATOM 1065 C C . LYS A 1 135 ? 5.480 -20.082 5.891 1.00 70.44 135 LYS A C 1
ATOM 1067 O O . LYS A 1 135 ? 6.434 -20.566 5.290 1.00 70.44 135 LYS A O 1
ATOM 1072 N N . GLY A 1 136 ? 4.368 -20.775 6.137 1.00 72.00 136 GLY A N 1
ATOM 1073 C CA . GLY A 1 136 ? 4.170 -22.158 5.701 1.00 72.00 136 GLY A CA 1
ATOM 1074 C C . GLY A 1 136 ? 4.278 -22.338 4.182 1.00 72.00 136 GLY A C 1
ATOM 1075 O O . GLY A 1 136 ? 4.881 -23.308 3.720 1.00 72.00 136 GLY A O 1
ATOM 1076 N N . GLN A 1 137 ? 3.750 -21.399 3.393 1.00 69.50 137 GLN A N 1
ATOM 1077 C CA . GLN A 1 137 ? 3.883 -21.420 1.935 1.00 69.50 137 GLN A CA 1
ATOM 1078 C C . GLN A 1 137 ? 5.308 -21.112 1.477 1.00 69.50 137 GLN A C 1
ATOM 1080 O O . GLN A 1 137 ? 5.812 -21.781 0.573 1.00 69.50 137 GLN A O 1
ATOM 1085 N N . LEU A 1 138 ? 5.989 -20.162 2.121 1.00 66.31 138 LEU A N 1
ATOM 1086 C CA . LEU A 1 138 ? 7.371 -19.823 1.793 1.00 66.31 138 LEU A CA 1
ATOM 1087 C C . LEU A 1 138 ? 8.315 -21.003 2.068 1.00 66.31 138 LEU A C 1
ATOM 1089 O O . LEU A 1 138 ? 9.094 -21.378 1.195 1.00 66.31 138 LEU A O 1
ATOM 1093 N N . TYR A 1 139 ? 8.178 -21.663 3.223 1.00 66.62 139 TYR A N 1
ATOM 1094 C CA . TYR A 1 139 ? 8.957 -22.862 3.549 1.00 66.62 139 TYR A CA 1
ATOM 1095 C C . TYR A 1 139 ? 8.711 -24.005 2.556 1.00 66.62 139 TYR A C 1
ATOM 1097 O O . TYR A 1 139 ? 9.661 -24.657 2.123 1.00 66.62 139 TYR A O 1
ATOM 1105 N N . ARG A 1 140 ? 7.461 -24.213 2.121 1.00 66.81 140 ARG A N 1
ATOM 1106 C CA . ARG A 1 140 ? 7.141 -25.200 1.074 1.00 66.81 140 ARG A CA 1
ATOM 1107 C C . ARG A 1 140 ? 7.720 -24.836 -0.292 1.00 66.81 140 ARG A C 1
ATOM 1109 O O . ARG A 1 140 ? 8.061 -25.735 -1.049 1.00 66.81 140 ARG A O 1
ATOM 1116 N N . SER A 1 141 ? 7.842 -23.548 -0.598 1.00 65.56 141 SER A N 1
ATOM 1117 C CA . SER A 1 141 ? 8.365 -23.063 -1.882 1.00 65.56 141 SER A CA 1
ATOM 1118 C C . SER A 1 141 ? 9.887 -23.189 -1.982 1.00 65.56 141 SER A C 1
ATOM 1120 O O . SER A 1 141 ? 10.407 -23.445 -3.062 1.00 65.56 141 SER A O 1
ATOM 1122 N N . VAL A 1 142 ? 10.602 -23.014 -0.866 1.00 65.50 142 VAL A N 1
ATOM 1123 C CA . VAL A 1 142 ? 12.072 -23.117 -0.812 1.00 65.50 142 VAL A CA 1
ATOM 1124 C C . VAL A 1 142 ? 12.535 -24.574 -0.686 1.00 65.50 142 VAL A C 1
ATOM 1126 O O . VAL A 1 142 ? 13.589 -24.926 -1.202 1.00 65.50 142 VAL A O 1
ATOM 1129 N N . GLY A 1 143 ? 11.744 -25.434 -0.033 1.00 64.25 143 GLY A N 1
ATOM 1130 C CA . GLY A 1 143 ? 12.084 -26.843 0.191 1.00 64.25 143 GLY A CA 1
ATOM 1131 C C . GLY A 1 143 ? 11.751 -27.801 -0.959 1.00 64.25 143 GLY A C 1
ATOM 1132 O O . GLY A 1 143 ? 12.047 -28.989 -0.849 1.00 64.25 143 GLY A O 1
ATOM 1133 N N . GLN A 1 144 ? 11.121 -27.337 -2.044 1.00 69.00 144 GLN A N 1
ATOM 1134 C CA . GLN A 1 144 ? 10.833 -28.198 -3.191 1.00 69.00 144 GLN A CA 1
ATOM 1135 C C . GLN A 1 144 ? 12.072 -28.335 -4.090 1.00 69.00 144 GLN A C 1
ATOM 1137 O O . GLN A 1 144 ? 12.572 -27.322 -4.584 1.00 69.00 144 GLN A O 1
ATOM 1142 N N . PRO A 1 145 ? 12.562 -29.564 -4.347 1.00 61.47 145 PRO A N 1
ATOM 1143 C CA . PRO A 1 145 ? 13.629 -29.769 -5.314 1.00 61.47 145 PRO A CA 1
ATOM 1144 C C . PRO A 1 145 ? 13.164 -29.284 -6.692 1.00 61.47 145 PRO A C 1
ATOM 1146 O O . PRO A 1 145 ? 12.050 -29.585 -7.130 1.00 61.47 145 PRO A O 1
ATOM 1149 N N . TYR A 1 146 ? 14.013 -28.505 -7.367 1.00 63.34 146 TYR A N 1
ATOM 1150 C CA . TYR A 1 146 ? 13.748 -28.039 -8.725 1.00 63.34 146 TYR A CA 1
ATOM 1151 C C . TYR A 1 146 ? 13.455 -29.241 -9.628 1.00 63.34 146 TYR A C 1
ATOM 1153 O O . TYR A 1 146 ? 14.168 -30.245 -9.584 1.00 63.34 146 TYR A O 1
ATOM 1161 N N . LYS A 1 147 ? 12.403 -29.146 -10.453 1.00 68.94 147 LYS A N 1
ATOM 1162 C CA . LYS A 1 147 ? 12.092 -30.189 -11.440 1.00 68.94 147 LYS A CA 1
ATOM 1163 C C . LYS A 1 147 ? 13.342 -30.487 -12.288 1.00 68.94 147 LYS A C 1
ATOM 1165 O O . LYS A 1 147 ? 14.051 -29.540 -12.636 1.00 68.94 147 LYS A O 1
ATOM 1170 N N . PRO A 1 148 ? 13.583 -31.752 -12.675 1.00 62.62 148 PRO A N 1
ATOM 1171 C CA . PRO A 1 148 ? 14.794 -32.155 -13.398 1.00 62.62 148 PRO A CA 1
ATOM 1172 C C . PRO A 1 148 ? 14.995 -31.408 -14.732 1.00 62.62 148 PRO A C 1
ATOM 1174 O O . PRO A 1 148 ? 16.118 -31.192 -15.174 1.00 62.62 148 PRO A O 1
ATOM 1177 N N . GLU A 1 149 ? 13.919 -30.922 -15.351 1.00 62.75 149 GLU A N 1
ATOM 1178 C CA . GLU A 1 149 ? 14.001 -30.072 -16.546 1.00 62.75 149 GLU A CA 1
ATOM 1179 C C . GLU A 1 149 ? 14.628 -28.695 -16.266 1.00 62.75 149 GLU A C 1
ATOM 1181 O O . GLU A 1 149 ? 15.290 -28.128 -17.130 1.00 62.75 149 GLU A O 1
ATOM 1186 N N . GLN A 1 150 ? 14.455 -28.145 -15.057 1.00 61.50 150 GLN A N 1
ATOM 1187 C CA . GLN A 1 150 ? 15.049 -26.861 -14.673 1.00 61.50 150 GLN A CA 1
ATOM 1188 C C . GLN A 1 150 ? 16.518 -26.997 -14.267 1.00 61.50 150 GLN A C 1
ATOM 1190 O O . GLN A 1 150 ? 17.285 -26.063 -14.478 1.00 61.50 150 GLN A O 1
ATOM 1195 N N . THR A 1 151 ? 16.935 -28.145 -13.725 1.00 61.16 151 THR A N 1
ATOM 1196 C CA . THR A 1 151 ? 18.351 -28.406 -13.415 1.00 61.16 151 THR A CA 1
ATOM 1197 C C . THR A 1 151 ? 19.178 -28.643 -14.679 1.00 61.16 151 THR A C 1
ATOM 1199 O O . THR A 1 151 ? 20.349 -28.275 -14.711 1.00 61.16 151 THR A O 1
ATOM 1202 N N . MET A 1 152 ? 18.568 -29.133 -15.766 1.00 57.53 152 MET A N 1
ATOM 1203 C CA . MET A 1 152 ? 19.211 -29.211 -17.087 1.00 57.53 152 MET A CA 1
ATOM 1204 C C . MET A 1 152 ? 19.550 -27.819 -17.666 1.00 57.53 152 MET A C 1
ATOM 1206 O O . MET A 1 152 ? 20.531 -27.680 -18.395 1.00 57.53 152 MET A O 1
ATOM 1210 N N . LEU A 1 153 ? 18.816 -26.767 -17.271 1.00 57.50 153 LEU A N 1
ATOM 1211 C CA . LEU A 1 153 ? 19.120 -25.361 -17.596 1.00 57.50 153 LEU A CA 1
ATOM 1212 C C . LEU A 1 153 ? 20.257 -24.762 -16.747 1.00 57.50 153 LEU A C 1
ATOM 1214 O O . LEU A 1 153 ? 20.669 -23.634 -16.993 1.00 57.50 153 LEU A O 1
ATOM 1218 N N . LEU A 1 154 ? 20.752 -25.482 -15.737 1.00 61.50 154 LEU A N 1
ATOM 1219 C CA . LEU A 1 154 ? 21.984 -25.139 -15.016 1.00 61.50 154 LEU A CA 1
ATOM 1220 C C . LEU A 1 154 ? 23.191 -25.928 -15.549 1.00 61.50 154 LEU A C 1
ATOM 1222 O O . LEU A 1 154 ? 24.296 -25.782 -15.029 1.00 61.50 154 LEU A O 1
ATOM 1226 N N . SER A 1 155 ? 23.006 -26.750 -16.591 1.00 66.94 155 SER A N 1
ATOM 1227 C CA . SER A 1 155 ? 24.120 -27.400 -17.280 1.00 66.94 155 SER A CA 1
ATOM 1228 C C . SER A 1 155 ? 25.086 -26.332 -17.816 1.00 66.94 155 SER A C 1
ATOM 1230 O O . SER A 1 155 ? 24.609 -25.373 -18.436 1.00 66.94 155 SER A O 1
ATOM 1232 N N . PRO A 1 156 ? 26.416 -26.489 -17.641 1.00 67.25 156 PRO A N 1
ATOM 1233 C CA . PRO A 1 156 ? 27.425 -25.515 -18.076 1.00 67.25 156 PRO A CA 1
ATOM 1234 C C . PRO A 1 156 ? 27.312 -25.107 -19.549 1.00 67.25 156 PRO A C 1
ATOM 1236 O O . PRO A 1 156 ? 27.731 -24.019 -19.922 1.00 67.25 156 PRO A O 1
ATOM 1239 N N . ASN A 1 157 ? 26.735 -25.982 -20.378 1.00 62.94 157 ASN A N 1
ATOM 1240 C CA . ASN A 1 157 ? 26.595 -25.807 -21.823 1.00 62.94 157 ASN A CA 1
ATOM 1241 C C . ASN A 1 157 ? 25.224 -25.243 -22.248 1.00 62.94 157 ASN A C 1
ATOM 1243 O O . ASN A 1 157 ? 24.904 -25.173 -23.433 1.00 62.94 157 ASN A O 1
ATOM 1247 N N . SER A 1 158 ? 24.363 -24.895 -21.290 1.00 69.50 158 SER A N 1
ATOM 1248 C CA . SER A 1 158 ? 23.035 -24.361 -21.579 1.00 69.50 158 SER A CA 1
ATOM 1249 C C . SER A 1 158 ? 23.080 -22.842 -21.776 1.00 69.50 158 SER A C 1
ATOM 1251 O O . SER A 1 158 ? 23.754 -22.108 -21.054 1.00 69.50 158 SER A O 1
ATOM 1253 N N . LYS A 1 159 ? 22.268 -22.344 -22.716 1.00 66.06 159 LYS A N 1
ATOM 1254 C CA . LYS A 1 159 ? 22.108 -20.906 -23.026 1.00 66.06 159 LYS A CA 1
ATOM 1255 C C . LYS A 1 159 ? 21.711 -20.047 -21.809 1.00 66.06 159 LYS A C 1
ATOM 1257 O O . LYS A 1 159 ? 21.805 -18.822 -21.848 1.00 66.06 159 LYS A O 1
ATOM 1262 N N . CYS A 1 160 ? 21.234 -20.688 -20.742 1.00 63.62 160 CYS A N 1
ATOM 1263 C CA . CYS A 1 160 ? 20.818 -20.077 -19.485 1.00 63.62 160 CYS A CA 1
ATOM 1264 C C . CYS A 1 160 ? 21.999 -19.677 -18.586 1.00 63.62 160 CYS A C 1
ATOM 1266 O O . CYS A 1 160 ? 21.865 -18.712 -17.838 1.00 63.62 160 CYS A O 1
ATOM 1268 N N . VAL A 1 161 ? 23.156 -20.339 -18.700 1.00 66.69 161 VAL A N 1
ATOM 1269 C CA . VAL A 1 161 ? 24.385 -19.956 -17.978 1.00 66.69 161 VAL A CA 1
ATOM 1270 C C . VAL A 1 161 ? 24.919 -18.627 -18.509 1.00 66.69 161 VAL A C 1
ATOM 1272 O O . VAL A 1 161 ? 25.233 -17.722 -17.736 1.00 66.69 161 VAL A O 1
ATOM 1275 N N . ASP A 1 162 ? 24.892 -18.447 -19.830 1.00 66.06 162 ASP A N 1
ATOM 1276 C CA . ASP A 1 162 ? 25.277 -17.184 -20.462 1.00 66.06 162 ASP A CA 1
ATOM 1277 C C . ASP A 1 162 ? 24.348 -16.023 -20.081 1.00 66.06 162 ASP A C 1
ATOM 1279 O O . ASP A 1 162 ? 24.737 -14.861 -20.169 1.00 66.06 162 ASP A O 1
ATOM 1283 N N . MET A 1 163 ? 23.108 -16.300 -19.663 1.00 65.25 163 MET A N 1
ATOM 1284 C CA . MET A 1 163 ? 22.140 -15.268 -19.278 1.00 65.25 163 MET A CA 1
ATOM 1285 C C . MET A 1 163 ? 22.543 -14.522 -17.996 1.00 65.25 163 MET A C 1
ATOM 1287 O O . MET A 1 163 ? 22.206 -13.347 -17.869 1.00 65.25 163 MET A O 1
ATOM 1291 N N . TYR A 1 164 ? 23.281 -15.178 -17.094 1.00 67.81 164 TYR A N 1
ATOM 1292 C CA . TYR A 1 164 ? 23.798 -14.598 -15.846 1.00 67.81 164 TYR A CA 1
ATOM 1293 C C . TYR A 1 164 ? 25.295 -14.263 -15.899 1.00 67.81 164 TYR A C 1
ATOM 1295 O O . TYR A 1 164 ? 25.852 -13.788 -14.911 1.00 67.81 164 TYR A O 1
ATOM 1303 N N . ARG A 1 165 ? 25.955 -14.495 -17.039 1.00 67.81 165 ARG A N 1
ATOM 1304 C CA . ARG A 1 165 ? 27.354 -14.112 -17.247 1.00 67.81 165 ARG A CA 1
ATOM 1305 C C . ARG A 1 165 ? 27.471 -12.588 -17.254 1.00 67.81 165 ARG A C 1
ATOM 1307 O O . ARG A 1 165 ? 26.626 -11.906 -17.836 1.00 67.81 165 ARG A O 1
ATOM 1314 N N . ASP A 1 166 ? 28.519 -12.069 -16.619 1.00 73.81 166 ASP A N 1
ATOM 1315 C CA . ASP A 1 166 ? 28.764 -10.628 -16.533 1.00 73.81 166 ASP A CA 1
ATOM 1316 C C . ASP A 1 166 ? 28.767 -9.992 -17.941 1.00 73.81 166 ASP A C 1
ATOM 1318 O O . ASP A 1 166 ? 29.420 -10.527 -18.852 1.00 73.81 166 ASP A O 1
ATOM 1322 N N . PRO A 1 167 ? 28.045 -8.876 -18.158 1.00 72.38 167 PRO A N 1
ATOM 1323 C CA . PRO A 1 167 ? 28.023 -8.192 -19.447 1.00 72.38 167 PRO A CA 1
ATOM 1324 C C . PRO A 1 167 ? 29.421 -7.816 -19.958 1.00 72.38 167 PRO A C 1
ATOM 1326 O O . PRO A 1 167 ? 29.646 -7.883 -21.165 1.00 72.38 167 PRO A O 1
ATOM 1329 N N . VAL A 1 168 ? 30.376 -7.492 -19.080 1.00 74.44 168 VAL A N 1
ATOM 1330 C CA . VAL A 1 168 ? 31.746 -7.126 -19.483 1.00 74.44 168 VAL A CA 1
ATOM 1331 C C . VAL A 1 168 ? 32.487 -8.328 -20.076 1.00 74.44 168 VAL A C 1
ATOM 1333 O O . VAL A 1 168 ? 33.105 -8.226 -21.136 1.00 74.44 168 VAL A O 1
ATOM 1336 N N . LEU A 1 169 ? 32.358 -9.498 -19.444 1.00 72.88 169 LEU A N 1
ATOM 1337 C CA . LEU A 1 169 ? 32.949 -10.751 -19.928 1.00 72.88 169 LEU A CA 1
ATOM 1338 C C . LEU A 1 169 ? 32.348 -11.188 -21.269 1.00 72.88 169 LEU A C 1
ATOM 1340 O O . LEU A 1 169 ? 33.041 -11.758 -22.109 1.00 72.88 169 LEU A O 1
ATOM 1344 N N . ARG A 1 170 ? 31.066 -10.890 -21.495 1.00 68.75 170 ARG A N 1
ATOM 1345 C CA . ARG A 1 170 ? 30.368 -11.204 -22.748 1.00 68.75 170 ARG A CA 1
ATOM 1346 C C . ARG A 1 170 ? 30.857 -10.358 -23.925 1.00 68.75 170 ARG A C 1
ATOM 1348 O O . ARG A 1 170 ? 30.951 -10.865 -25.040 1.00 68.75 170 ARG A O 1
ATOM 1355 N N . LEU A 1 171 ? 31.170 -9.085 -23.677 1.00 69.25 171 LEU A N 1
ATOM 1356 C CA . LEU A 1 171 ? 31.701 -8.167 -24.688 1.00 69.25 171 LEU A CA 1
ATOM 1357 C C . LEU A 1 171 ? 33.138 -8.521 -25.081 1.00 69.25 171 LEU A C 1
ATOM 1359 O O . LEU A 1 171 ? 33.470 -8.481 -26.265 1.00 69.25 171 LEU A O 1
ATOM 1363 N N . LEU A 1 172 ? 33.967 -8.916 -24.111 1.00 71.50 172 LEU A N 1
ATOM 1364 C CA . LEU A 1 172 ? 35.334 -9.372 -24.369 1.00 71.50 172 LEU A CA 1
ATOM 1365 C C . LEU A 1 172 ? 35.341 -10.597 -25.292 1.00 71.50 172 LEU A C 1
ATOM 1367 O O . LEU A 1 172 ? 35.988 -10.561 -26.330 1.00 71.50 172 LEU A O 1
ATOM 1371 N N . ASP A 1 173 ? 34.538 -11.616 -24.985 1.00 70.25 173 ASP A N 1
ATOM 1372 C CA . ASP A 1 173 ? 34.435 -12.853 -25.775 1.00 70.25 173 ASP A CA 1
ATOM 1373 C C . ASP A 1 173 ? 33.924 -12.593 -27.210 1.00 70.25 173 ASP A C 1
ATOM 1375 O O . ASP A 1 173 ? 34.462 -13.109 -28.190 1.00 70.25 173 ASP A O 1
ATOM 1379 N N . ALA A 1 174 ? 32.934 -11.703 -27.366 1.00 68.12 174 ALA A N 1
ATOM 1380 C CA . ALA A 1 174 ? 32.442 -11.282 -28.681 1.00 68.12 174 ALA A CA 1
ATOM 1381 C C . ALA A 1 174 ? 33.513 -10.532 -29.503 1.00 68.12 174 ALA A C 1
ATOM 1383 O O . ALA A 1 174 ? 33.619 -10.712 -30.720 1.00 68.12 174 ALA A O 1
ATOM 1384 N N . THR A 1 175 ? 34.342 -9.723 -28.841 1.00 66.75 175 THR A N 1
ATOM 1385 C CA . THR A 1 175 ? 35.445 -8.989 -29.481 1.00 66.75 175 THR A CA 1
ATOM 1386 C C . THR A 1 175 ? 36.593 -9.933 -29.856 1.00 66.75 175 THR A C 1
ATOM 1388 O O . THR A 1 175 ? 37.180 -9.811 -30.929 1.00 66.75 175 THR A O 1
ATOM 1391 N N . THR A 1 176 ? 36.879 -10.934 -29.020 1.00 65.62 176 THR A N 1
ATOM 1392 C CA . THR A 1 176 ? 37.873 -11.979 -29.300 1.00 65.62 176 THR A CA 1
ATOM 1393 C C . THR A 1 176 ? 37.430 -12.905 -30.437 1.00 65.62 176 THR A C 1
ATOM 1395 O O . THR A 1 176 ? 38.240 -13.215 -31.310 1.00 65.62 176 THR A O 1
ATOM 1398 N N . ARG A 1 177 ? 36.147 -13.296 -30.503 1.00 63.28 177 ARG A N 1
ATOM 1399 C CA . ARG A 1 177 ? 35.601 -14.080 -31.630 1.00 63.28 177 ARG A CA 1
ATOM 1400 C C . ARG A 1 177 ? 35.707 -13.340 -32.958 1.00 63.28 177 ARG A C 1
ATOM 1402 O O . ARG A 1 177 ? 36.191 -13.911 -33.929 1.00 63.28 177 ARG A O 1
ATOM 1409 N N . THR A 1 178 ? 35.315 -12.067 -32.988 1.00 62.66 178 THR A N 1
ATOM 1410 C CA . THR A 1 178 ? 35.396 -11.246 -34.207 1.00 62.66 178 THR A CA 1
ATOM 1411 C C . THR A 1 178 ? 36.843 -11.003 -34.643 1.00 62.66 178 THR A C 1
ATOM 1413 O O . THR A 1 178 ? 37.133 -11.038 -35.835 1.00 62.66 178 THR A O 1
ATOM 1416 N N . GLN A 1 179 ? 37.782 -10.840 -33.703 1.00 59.97 179 GLN A N 1
ATOM 1417 C CA . GLN A 1 179 ? 39.222 -10.820 -33.996 1.00 59.97 179 GLN A CA 1
ATOM 1418 C C . GLN A 1 179 ? 39.727 -12.152 -34.573 1.00 59.97 179 GLN A C 1
ATOM 1420 O O . GLN A 1 179 ? 40.479 -12.137 -35.546 1.00 59.97 179 GLN A O 1
ATOM 1425 N N . SER A 1 180 ? 39.296 -13.289 -34.020 1.00 60.22 180 SER A N 1
ATOM 1426 C CA . SER A 1 180 ? 39.688 -14.623 -34.493 1.00 60.22 180 SER A CA 1
ATOM 1427 C C . SER A 1 180 ? 39.152 -14.936 -35.894 1.00 60.22 180 SER A C 1
ATOM 1429 O O . SER A 1 180 ? 39.881 -15.501 -36.703 1.00 60.22 180 SER A O 1
ATOM 1431 N N . GLU A 1 181 ? 37.913 -14.556 -36.216 1.00 64.38 181 GLU A N 1
ATOM 1432 C CA . GLU A 1 181 ? 37.342 -14.704 -37.567 1.00 64.38 181 GLU A CA 1
ATOM 1433 C C . GLU A 1 181 ? 38.026 -13.776 -38.579 1.00 64.38 181 GLU A C 1
ATOM 1435 O O . GLU A 1 181 ? 38.289 -14.160 -39.723 1.00 64.38 181 GLU A O 1
ATOM 1440 N N . ARG A 1 182 ? 38.379 -12.559 -38.148 1.00 55.12 182 ARG A N 1
ATOM 1441 C CA . ARG A 1 182 ? 39.107 -11.599 -38.981 1.00 55.12 182 ARG A CA 1
ATOM 1442 C C . ARG A 1 182 ? 40.541 -12.043 -39.255 1.00 55.12 182 ARG A C 1
ATOM 1444 O O . ARG A 1 182 ? 41.007 -11.836 -40.359 1.00 55.12 182 ARG A O 1
ATOM 1451 N N . TYR A 1 183 ? 41.228 -12.673 -38.302 1.00 54.38 183 TYR A N 1
ATOM 1452 C CA . TYR A 1 183 ? 42.544 -13.267 -38.559 1.00 54.38 183 TYR A CA 1
ATOM 1453 C C . TYR A 1 183 ? 42.435 -14.556 -39.380 1.00 54.38 183 TYR A C 1
ATOM 1455 O O . TYR A 1 183 ? 43.168 -14.697 -40.349 1.00 54.38 183 TYR A O 1
ATOM 1463 N N . GLY A 1 184 ? 41.485 -15.449 -39.082 1.00 58.66 184 GLY A N 1
ATOM 1464 C CA . GLY A 1 184 ? 41.285 -16.704 -39.822 1.00 58.66 184 GLY A CA 1
ATOM 1465 C C . GLY A 1 184 ? 40.958 -16.523 -41.311 1.00 58.66 184 GLY A C 1
ATOM 1466 O O . GLY A 1 184 ? 41.337 -17.363 -42.119 1.00 58.66 184 GLY A O 1
ATOM 1467 N N . SER A 1 185 ? 40.332 -15.403 -41.687 1.00 55.66 185 SER A N 1
ATOM 1468 C CA . SER A 1 185 ? 40.078 -15.021 -43.089 1.00 55.66 185 SER A CA 1
ATOM 1469 C C . SER A 1 185 ? 41.274 -14.368 -43.797 1.00 55.66 185 SER A C 1
ATOM 1471 O O . SER A 1 185 ? 41.253 -14.237 -45.015 1.00 55.66 185 SER A O 1
ATOM 1473 N N . ILE A 1 186 ? 42.322 -13.977 -43.063 1.00 57.03 186 ILE A N 1
ATOM 1474 C CA . ILE A 1 186 ? 43.567 -13.425 -43.627 1.00 57.03 186 ILE A CA 1
ATOM 1475 C C . ILE A 1 186 ? 44.611 -14.537 -43.855 1.00 57.03 186 ILE A C 1
ATOM 1477 O O . ILE A 1 186 ? 45.513 -14.363 -44.669 1.00 57.03 186 ILE A O 1
ATOM 1481 N N . VAL A 1 187 ? 44.497 -15.689 -43.174 1.00 55.66 187 VAL A N 1
ATOM 1482 C CA . VAL A 1 187 ? 45.488 -16.791 -43.252 1.00 55.66 187 VAL A CA 1
ATOM 1483 C C . VAL A 1 187 ? 45.069 -17.972 -44.144 1.00 55.66 187 VAL A C 1
ATOM 1485 O O . VAL A 1 187 ? 45.814 -18.945 -44.237 1.00 55.66 187 VAL A O 1
ATOM 1488 N N . LEU A 1 188 ? 43.917 -17.913 -44.817 1.00 52.91 188 LEU A N 1
ATOM 1489 C CA . LEU A 1 188 ? 43.482 -18.938 -45.776 1.00 52.91 188 LEU A CA 1
ATOM 1490 C C . LEU A 1 188 ? 43.236 -18.299 -47.160 1.00 52.91 188 LEU A C 1
ATOM 1492 O O . LEU A 1 188 ? 42.241 -17.585 -47.297 1.00 52.91 188 LEU A O 1
ATOM 1496 N N . PRO A 1 189 ? 44.128 -18.503 -48.155 1.00 49.19 189 PRO A N 1
ATOM 1497 C CA . PRO A 1 189 ? 43.820 -18.283 -49.570 1.00 49.19 189 PRO A CA 1
ATOM 1498 C C . PRO A 1 189 ? 42.868 -19.349 -50.134 1.00 49.19 189 PRO A C 1
ATOM 1500 O O . PRO A 1 189 ? 42.864 -20.489 -49.612 1.00 49.19 189 PRO A O 1
#

Foldseek 3Di:
DVVQCVPDPDPVSNCVVLQDDDDPLVVVLVVLLVLLLVLLLCCVVPVVSVVVSVVVVVVVVVVVVCCQPPRDDDDPDVCPSVVVSVLSNLVSVLSSLVSVLVVCVVPNDPVVNVVSVVVNVVSVVVSVVVVVVVVVVVVVVVPDDDDPVVVVCVPPPHPNVVVPPDPVVVVVVVVVVVVVVVVVVVPDD

Sequence (189 aa):
MWWKVTRAMTPAEYDDAVRPWNFYTGTQSALQISVLVVIVAFSTVVPVILPFGAFYLSVQHVVDKYALLYVRPKIKGKGAIAATSTHASMFALVIYQCAMAGFFLVRGTWHQIAAVIALLVVSSVFMLWQYIRDKGQLYRSVGQPYKPEQTMLLSPNSKCVDMYRDPVLRLLDATTRTQSERYGSIVLP

Radius of gyration: 27.13 Å; chains: 1; bounding box: 66×49×77 Å

Organism: Aphanomyces astaci (NCBI:txid112090)

Secondary structure (DSSP, 8-state):
-HHHHTT--SHHHHHHHHSPPP--HHHHHHHHHHHHHHHHHHTTT-TTHHHHHHHHHHHHHHHHHHIIIIIS------SHHHHHHHHHHHHHHHHHHHHHHHHHHHH--HHHHHHHHHHHHHHHHHHHHHHHHHHHHHHHHHSSPPPHHHHHTTSTTSTTTTTSS-HHHHHHHHHHHHHHHHHHTTS--

pLDDT: mean 73.91, std 10.58, range [49.19, 93.44]